Protein AF-A0A7M7NKJ4-F1 (afdb_monomer_lite)

Secondary structure (DSSP, 8-state):
----------------S--PPPHHHHHHHHHHHHHHHHHHHHH-SSEEEEEEEE-STTS-HHHHHHHHHHHHHHTTSS-BBSSSEEEEEEEESSTT-EEEEEETTT--TT-BHHHHHHHGGG---------HHHHHHHIIIIIGGGSPTT-EEEEEEEESS---SSS-THHHHHHHHHTT-EEEEEEESS--HHHHHHHSS-HHHHEEEESSHHHHHHHHHHHHHT--S--S-EEE--GGGGSS---TTEEEEEETTT--EEEEEPTTEEESSSSEEEPPTTEE--S-BSSPPEEPPTTEE-SSSSB-SGGG-EEPP-

Sequence (318 aa):
MLKSTLMLLLFFHLGRGTIRANAQGISEEGGRFKDKLKELFDTQPVSELVFILDSSGSVAQSDFIISVEFLKFASKIISVSASTTRVAVISYSSCNQIHIRVNYISSPENKNKCTFDNDLTSVNYHPGGTCTAGALEAAGRDVLSHGRPGAQRVVMLLTDGASNDGGPPHANAQKLKSEGVKIFTIGIGSIKLSELNAIATSVDEYVYILADFGDVRNLATVVKDDIKDYDAYFDTVSADQCGSSCDSRALCACATRSGSTLCVCEAGFTGDGVSCQECLIGTYKTAYGDGPCTPCPTHSRTSSVRSLSQSECRCLNG

Foldseek 3Di:
DDDDDDDDDDDDDDDDDQPADDLVNLLVLLVLQLVLLCVQQVVFQFAEEEEEQELAPVQPQVLSVLVLVLVLLSLLSHFFALRGYDYWYWYDAALVGIDTQGACLQVRPPDFSLVVVVSSVSVGRDYHHHALLSNLVCCVPVHCVSHDPPHAAEYEYEDQEAHPHNDQNLVSLVVCVVVRYAYAYEYEAPYPVVSNCSNGNHCVRRYHYHNHSVSSVSSSVSSPVPSDPDQPDWAFDDCVQQVDDFPPQWTFTARRNPSDTATWGAWQWEARRNDTDGAAWQFGGQGTGNDHTHGAPPQWIAPDTSHNDNVRTDHDDD

Structure (mmCIF, N/CA/C/O backbone):
data_AF-A0A7M7NKJ4-F1
#
_entry.id   AF-A0A7M7NKJ4-F1
#
loop_
_atom_site.group_PDB
_atom_site.id
_atom_site.type_symbol
_atom_site.label_atom_id
_atom_site.label_alt_id
_atom_site.label_comp_id
_atom_site.label_asym_id
_atom_site.label_entity_id
_atom_site.label_seq_id
_atom_site.pdbx_PDB_ins_code
_atom_site.Cartn_x
_atom_site.Cartn_y
_atom_site.Cartn_z
_atom_site.occupancy
_atom_site.B_iso_or_equiv
_atom_site.auth_seq_id
_atom_site.auth_comp_id
_atom_site.auth_asym_id
_atom_site.auth_atom_id
_atom_site.pdbx_PDB_model_num
ATOM 1 N N . MET A 1 1 ? 31.269 -37.838 26.706 1.00 33.66 1 MET A N 1
ATOM 2 C CA . MET A 1 1 ? 31.686 -36.437 26.479 1.00 33.66 1 MET A CA 1
ATOM 3 C C . MET A 1 1 ? 30.705 -35.790 25.507 1.00 33.66 1 MET A C 1
ATOM 5 O O . MET A 1 1 ? 30.903 -35.877 24.308 1.00 33.66 1 MET A O 1
ATOM 9 N N . LEU A 1 2 ? 29.626 -35.197 26.024 1.00 28.61 2 LEU A N 1
ATOM 10 C CA . LEU A 1 2 ? 28.753 -34.257 25.311 1.00 28.61 2 LEU A CA 1
ATOM 11 C C . LEU A 1 2 ? 28.695 -32.998 26.192 1.00 28.61 2 LEU A C 1
ATOM 13 O O . LEU A 1 2 ? 28.343 -33.100 27.364 1.00 28.61 2 LEU A O 1
ATOM 17 N N . LYS A 1 3 ? 29.085 -31.838 25.660 1.00 33.81 3 LYS A N 1
ATOM 18 C CA . LYS A 1 3 ? 28.851 -30.508 26.255 1.00 33.81 3 LYS A CA 1
ATOM 19 C C . LYS A 1 3 ? 27.968 -29.764 25.246 1.00 33.81 3 LYS A C 1
ATOM 21 O O . LYS A 1 3 ? 28.358 -29.653 24.095 1.00 33.81 3 LYS A O 1
ATOM 26 N N . SER A 1 4 ? 26.691 -29.530 25.550 1.00 32.72 4 SER A N 1
ATOM 27 C CA . SER A 1 4 ? 26.157 -28.434 26.379 1.00 32.72 4 SER A CA 1
ATOM 28 C C . SER A 1 4 ? 26.077 -27.118 25.607 1.00 32.72 4 SER A C 1
ATOM 30 O O . SER A 1 4 ? 27.073 -26.411 25.533 1.00 32.72 4 SER A O 1
ATOM 32 N N . THR A 1 5 ? 24.886 -26.773 25.104 1.00 30.67 5 THR A N 1
ATOM 33 C CA . THR A 1 5 ? 24.297 -25.419 25.182 1.00 30.67 5 THR A CA 1
ATOM 34 C C . THR A 1 5 ? 22.781 -25.551 24.994 1.00 30.67 5 THR A C 1
ATOM 36 O O . THR A 1 5 ? 22.262 -25.535 23.885 1.00 30.67 5 THR A O 1
ATOM 39 N N . LEU A 1 6 ? 22.082 -25.745 26.112 1.00 32.50 6 LEU A N 1
ATOM 40 C CA . LEU A 1 6 ? 20.659 -25.472 26.272 1.00 32.50 6 LEU A CA 1
ATOM 41 C C . LEU A 1 6 ? 20.607 -24.202 27.128 1.00 32.50 6 LEU A C 1
ATOM 43 O O . LEU A 1 6 ? 20.987 -24.258 28.295 1.00 32.50 6 LEU A O 1
ATOM 47 N N . MET A 1 7 ? 20.214 -23.060 26.562 1.00 28.34 7 MET A N 1
ATOM 48 C CA . MET A 1 7 ? 19.998 -21.844 27.349 1.00 28.34 7 MET A CA 1
ATOM 49 C C . MET A 1 7 ? 18.834 -21.018 26.784 1.00 28.34 7 MET A C 1
ATOM 51 O O . MET A 1 7 ? 19.003 -20.184 25.907 1.00 28.34 7 MET A O 1
ATOM 55 N N . LEU A 1 8 ? 17.662 -21.313 27.353 1.00 27.88 8 LEU A N 1
ATOM 56 C CA . LEU A 1 8 ? 16.635 -20.372 27.812 1.00 27.88 8 LEU A CA 1
ATOM 57 C C . LEU A 1 8 ? 15.920 -19.465 26.782 1.00 27.88 8 LEU A C 1
ATOM 59 O O . LEU A 1 8 ? 16.246 -18.298 26.600 1.00 27.88 8 LEU A O 1
ATOM 63 N N . LEU A 1 9 ? 14.811 -19.989 26.249 1.00 33.03 9 LEU A N 1
ATOM 64 C CA . LEU A 1 9 ? 13.576 -19.227 26.023 1.00 33.03 9 LEU A CA 1
ATOM 65 C C . LEU A 1 9 ? 12.951 -18.902 27.389 1.00 33.03 9 LEU A C 1
ATOM 67 O O . LEU A 1 9 ? 12.639 -19.845 28.111 1.00 33.03 9 LEU A O 1
ATOM 71 N N . LEU A 1 10 ? 12.771 -17.620 27.737 1.00 29.17 10 LEU A N 1
ATOM 72 C CA . LEU A 1 10 ? 11.778 -17.129 28.714 1.00 29.17 10 LEU A CA 1
ATOM 73 C C . LEU A 1 10 ? 11.864 -15.600 28.855 1.00 29.17 10 LEU A C 1
ATOM 75 O O . LEU A 1 10 ? 12.561 -15.087 29.720 1.00 29.17 10 LEU A O 1
ATOM 79 N N . PHE A 1 11 ? 11.092 -14.879 28.051 1.00 32.59 11 PHE A N 1
ATOM 80 C CA . PHE A 1 11 ? 10.464 -13.625 28.469 1.00 32.59 11 PHE A CA 1
ATOM 81 C C . PHE A 1 11 ? 9.180 -13.495 27.668 1.00 32.59 11 PHE A C 1
ATOM 83 O O . PHE A 1 11 ? 9.241 -12.987 26.570 1.00 32.59 11 PHE A O 1
ATOM 90 N N . PHE A 1 12 ? 8.061 -14.027 28.168 1.00 35.12 12 PHE A N 1
ATOM 91 C CA . PHE A 1 12 ? 6.702 -13.521 27.911 1.00 35.12 12 PHE A CA 1
ATOM 92 C C . PHE A 1 12 ? 5.687 -14.346 28.715 1.00 35.12 12 PHE A C 1
ATOM 94 O O . PHE A 1 12 ? 5.059 -15.252 28.185 1.00 35.12 12 PHE A O 1
ATOM 101 N N . HIS A 1 13 ? 5.552 -14.039 30.009 1.00 34.47 13 HIS A N 1
ATOM 102 C CA . HIS A 1 13 ? 4.277 -13.894 30.736 1.00 34.47 13 HIS A CA 1
ATOM 103 C C . HIS A 1 13 ? 4.528 -13.872 32.250 1.00 34.47 13 HIS A C 1
ATOM 105 O O . HIS A 1 13 ? 4.910 -14.888 32.821 1.00 34.47 13 HIS A O 1
ATOM 111 N N . LEU A 1 14 ? 4.270 -12.717 32.882 1.00 32.66 14 LEU A N 1
ATOM 112 C CA . LEU A 1 14 ? 3.400 -12.522 34.060 1.00 32.66 14 LEU A CA 1
ATOM 113 C C . LEU A 1 14 ? 3.776 -11.232 34.817 1.00 32.66 14 LEU A C 1
ATOM 115 O O . LEU A 1 14 ? 4.879 -11.107 35.334 1.00 32.66 14 LEU A O 1
ATOM 119 N N . GLY A 1 15 ? 2.792 -10.338 34.980 1.00 26.80 15 GLY A N 1
ATOM 120 C CA . GLY A 1 15 ? 2.709 -9.433 36.134 1.00 26.80 15 GLY A CA 1
ATOM 121 C C . GLY A 1 15 ? 3.049 -7.955 35.904 1.00 26.80 15 GLY A C 1
ATOM 122 O O . GLY A 1 15 ? 4.210 -7.589 35.868 1.00 26.80 15 GLY A O 1
ATOM 123 N N . ARG A 1 16 ? 1.994 -7.123 35.895 1.00 36.69 16 ARG A N 1
ATOM 124 C CA . ARG A 1 16 ? 1.931 -5.701 36.307 1.00 36.69 16 ARG A CA 1
ATOM 125 C C . ARG A 1 16 ? 3.030 -4.744 35.813 1.00 36.69 16 ARG A C 1
ATOM 127 O O . ARG A 1 16 ? 4.139 -4.722 36.325 1.00 36.69 16 ARG A O 1
ATOM 134 N N . GLY A 1 17 ? 2.602 -3.787 34.993 1.00 29.19 17 GLY A N 1
ATOM 135 C CA . GLY A 1 17 ? 3.354 -2.578 34.666 1.00 29.19 17 GLY A CA 1
ATOM 136 C C . GLY A 1 17 ? 3.526 -2.457 33.164 1.00 29.19 17 GLY A C 1
ATOM 137 O O . GLY A 1 17 ? 3.918 -3.409 32.504 1.00 29.19 17 GLY A O 1
ATOM 138 N N . THR A 1 18 ? 3.181 -1.295 32.629 1.00 37.91 18 THR A N 1
ATOM 139 C CA . THR A 1 18 ? 3.487 -0.852 31.270 1.00 37.91 18 THR A CA 1
ATOM 140 C C . THR A 1 18 ? 4.961 -1.118 30.950 1.00 37.91 18 THR A C 1
ATOM 142 O O . THR A 1 18 ? 5.842 -0.357 31.350 1.00 37.91 18 THR A O 1
ATOM 145 N N . ILE A 1 19 ? 5.249 -2.214 30.247 1.00 40.66 19 ILE A N 1
ATOM 146 C CA . ILE A 1 19 ? 6.579 -2.444 29.689 1.00 40.66 19 ILE A CA 1
ATOM 147 C C . ILE A 1 19 ? 6.667 -1.545 28.463 1.00 40.66 19 ILE A C 1
ATOM 149 O O . ILE A 1 19 ? 6.126 -1.866 27.410 1.00 40.66 19 ILE A O 1
ATOM 153 N N . ARG A 1 20 ? 7.326 -0.392 28.620 1.00 43.72 20 ARG A N 1
ATOM 154 C CA . ARG A 1 20 ? 7.884 0.329 27.475 1.00 43.72 20 ARG A CA 1
ATOM 155 C C . ARG A 1 20 ? 8.754 -0.663 26.716 1.00 43.72 20 ARG A C 1
ATOM 157 O O . ARG A 1 20 ? 9.687 -1.215 27.306 1.00 43.72 20 ARG A O 1
ATOM 164 N N . ALA A 1 21 ? 8.459 -0.894 25.444 1.00 53.69 21 ALA A N 1
ATOM 165 C CA . ALA A 1 21 ? 9.411 -1.570 24.588 1.00 53.69 21 ALA A CA 1
ATOM 166 C C . ALA A 1 21 ? 10.721 -0.758 24.626 1.00 53.69 21 ALA A C 1
ATOM 168 O O . ALA A 1 21 ? 10.733 0.456 24.433 1.00 53.69 21 ALA A O 1
ATOM 169 N N . ASN A 1 22 ? 11.837 -1.409 24.956 1.00 60.19 22 ASN A N 1
ATOM 170 C CA . ASN A 1 22 ? 13.159 -0.851 24.671 1.00 60.19 22 ASN A CA 1
ATOM 171 C C . ASN A 1 22 ? 13.245 -0.635 23.144 1.00 60.19 22 ASN A C 1
ATOM 173 O O . ASN A 1 22 ? 12.673 -1.425 22.395 1.00 60.19 22 ASN A O 1
ATOM 177 N N . ALA A 1 23 ? 13.972 0.385 22.677 1.00 62.69 23 ALA A N 1
ATOM 178 C CA . ALA A 1 23 ? 14.267 0.617 21.259 1.00 62.69 23 ALA A CA 1
ATOM 179 C C . ALA A 1 23 ? 14.653 -0.666 20.490 1.00 62.69 23 ALA A C 1
ATOM 181 O O . ALA A 1 23 ? 14.276 -0.825 19.331 1.00 62.69 23 ALA A O 1
ATOM 182 N N . GLN A 1 24 ? 15.337 -1.611 21.146 1.00 68.06 24 GLN A N 1
ATOM 183 C CA . GLN A 1 24 ? 15.639 -2.924 20.573 1.00 68.06 24 GLN A CA 1
ATOM 184 C C . GLN A 1 24 ? 14.381 -3.753 20.245 1.00 68.06 24 GLN A C 1
ATOM 186 O O . GLN A 1 24 ? 14.291 -4.297 19.150 1.00 68.06 24 GLN A O 1
ATOM 191 N N . GLY A 1 25 ? 13.388 -3.797 21.137 1.00 78.75 25 GLY A N 1
ATOM 192 C CA . GLY A 1 25 ? 12.137 -4.524 20.903 1.00 78.75 25 GLY A CA 1
ATOM 193 C C . GLY A 1 25 ? 11.298 -3.914 19.778 1.00 78.75 25 GLY A C 1
ATOM 194 O O . GLY A 1 25 ? 10.723 -4.642 18.978 1.00 78.75 25 GLY A O 1
ATOM 195 N N . ILE A 1 26 ? 11.289 -2.582 19.652 1.00 80.25 26 ILE A N 1
ATOM 196 C CA . ILE A 1 26 ? 10.602 -1.896 18.542 1.00 80.25 26 ILE A CA 1
ATOM 197 C C . ILE A 1 26 ? 11.296 -2.188 17.207 1.00 80.25 26 ILE A C 1
ATOM 199 O O . ILE A 1 26 ? 10.629 -2.374 16.192 1.00 80.25 26 ILE A O 1
ATOM 203 N N . SER A 1 27 ? 12.631 -2.246 17.201 1.00 80.62 27 SER A N 1
ATOM 204 C CA . SER A 1 27 ? 13.407 -2.609 16.012 1.00 80.62 27 SER A CA 1
ATOM 205 C C . SER A 1 27 ? 13.122 -4.044 15.557 1.00 80.62 27 SER A C 1
ATOM 207 O O . SER A 1 27 ? 12.886 -4.279 14.373 1.00 80.62 27 SER A O 1
ATOM 209 N N . GLU A 1 28 ? 13.062 -4.995 16.493 1.00 85.25 28 GLU A N 1
ATOM 210 C CA . GLU A 1 28 ? 12.721 -6.396 16.208 1.00 85.25 28 GLU A CA 1
ATOM 211 C C . GLU A 1 28 ? 11.283 -6.536 15.671 1.00 85.25 28 GLU A C 1
ATOM 213 O O . GLU A 1 28 ? 11.072 -7.169 14.633 1.00 85.25 28 GLU A O 1
ATOM 218 N N . GLU A 1 29 ? 10.306 -5.879 16.305 1.00 85.44 29 GLU A N 1
ATOM 219 C CA . GLU A 1 29 ? 8.914 -5.820 15.832 1.00 85.44 29 GLU A CA 1
ATOM 220 C C . GLU A 1 29 ? 8.795 -5.166 14.447 1.00 85.44 29 GLU A C 1
ATOM 222 O O . GLU A 1 29 ? 8.077 -5.667 13.577 1.00 85.44 29 GLU A O 1
ATOM 227 N N . GLY A 1 30 ? 9.550 -4.093 14.199 1.00 85.88 30 GLY A N 1
ATOM 228 C CA . GLY A 1 30 ? 9.631 -3.421 12.900 1.00 85.88 30 GLY A CA 1
ATOM 229 C C . GLY A 1 30 ? 10.232 -4.284 11.809 1.00 85.88 30 GLY A C 1
ATOM 230 O O . GLY A 1 30 ? 9.692 -4.327 10.702 1.00 85.88 30 GLY A O 1
ATOM 231 N N . GLY A 1 31 ? 11.297 -5.020 12.124 1.00 87.25 31 GLY A N 1
ATOM 232 C CA . GLY A 1 31 ? 11.867 -6.036 11.245 1.00 87.25 31 GLY A CA 1
ATOM 233 C C . GLY A 1 31 ? 10.832 -7.094 10.882 1.00 87.25 31 GLY A C 1
ATOM 234 O O . GLY A 1 31 ? 10.545 -7.281 9.702 1.00 87.25 31 GLY A O 1
ATOM 235 N N . ARG A 1 32 ? 10.183 -7.698 11.886 1.00 90.00 32 ARG A N 1
ATOM 236 C CA . ARG A 1 32 ? 9.149 -8.727 11.687 1.00 90.00 32 ARG A CA 1
ATOM 237 C C . ARG A 1 32 ? 7.975 -8.221 10.850 1.00 90.00 32 ARG A C 1
ATOM 239 O O . ARG A 1 32 ? 7.516 -8.921 9.951 1.00 90.00 32 ARG A O 1
ATOM 246 N N . PHE A 1 33 ? 7.479 -7.019 11.138 1.00 90.06 33 PHE A N 1
ATOM 247 C CA . PHE A 1 33 ? 6.390 -6.389 10.388 1.00 90.06 33 PHE A CA 1
ATOM 248 C C . PHE A 1 33 ? 6.755 -6.192 8.919 1.00 90.06 33 PHE A C 1
ATOM 250 O O . PHE A 1 33 ? 6.039 -6.632 8.017 1.00 90.06 33 PHE A O 1
ATOM 257 N N . LYS A 1 34 ? 7.907 -5.567 8.680 1.00 88.50 34 LYS A N 1
ATOM 258 C CA . LYS A 1 34 ? 8.433 -5.302 7.343 1.00 88.50 34 LYS A CA 1
ATOM 259 C C . LYS A 1 34 ? 8.652 -6.593 6.560 1.00 88.50 34 LYS A C 1
ATOM 261 O O . LYS A 1 34 ? 8.228 -6.673 5.410 1.00 88.50 34 LYS A O 1
ATOM 266 N N . ASP A 1 35 ? 9.299 -7.584 7.162 1.00 89.25 35 ASP A N 1
ATOM 267 C CA . ASP A 1 35 ? 9.638 -8.839 6.493 1.00 89.25 35 ASP A CA 1
ATOM 268 C C . ASP A 1 35 ? 8.376 -9.616 6.125 1.00 89.25 35 ASP A C 1
ATOM 270 O O . ASP A 1 35 ? 8.284 -10.125 5.008 1.00 89.25 35 ASP A O 1
ATOM 274 N N . LYS A 1 36 ? 7.350 -9.604 6.989 1.00 91.81 36 LYS A N 1
ATOM 275 C CA . LYS A 1 36 ? 6.064 -10.229 6.664 1.00 91.81 36 LYS A CA 1
ATOM 276 C C . LYS A 1 36 ? 5.338 -9.518 5.524 1.00 91.81 36 LYS A C 1
ATOM 278 O O . LYS A 1 36 ? 4.749 -10.176 4.668 1.00 91.81 36 LYS A O 1
ATOM 283 N N . LEU A 1 37 ? 5.382 -8.185 5.474 1.00 90.19 37 LEU A N 1
ATOM 284 C CA . LEU A 1 37 ? 4.826 -7.441 4.341 1.00 90.19 37 LEU A CA 1
ATOM 285 C C . LEU A 1 37 ? 5.587 -7.731 3.044 1.00 90.19 37 LEU A C 1
ATOM 287 O O . LEU A 1 37 ? 4.950 -7.985 2.025 1.00 90.19 37 LEU A O 1
ATOM 291 N N . LYS A 1 38 ? 6.922 -7.764 3.069 1.00 88.81 38 LYS A N 1
ATOM 292 C CA . LYS A 1 38 ? 7.725 -8.142 1.894 1.00 88.81 38 LYS A CA 1
ATOM 293 C C . LYS A 1 38 ? 7.398 -9.559 1.429 1.00 88.81 38 LYS A C 1
ATOM 295 O O . LYS A 1 38 ? 7.106 -9.753 0.256 1.00 88.81 38 LYS A O 1
ATOM 300 N N . GLU A 1 39 ? 7.342 -10.528 2.343 1.00 90.31 39 GLU A N 1
ATOM 301 C CA . GLU A 1 39 ? 6.933 -11.906 2.037 1.00 90.31 39 GLU A CA 1
ATOM 302 C C . GLU A 1 39 ? 5.581 -11.939 1.313 1.00 90.31 39 GLU A C 1
ATOM 304 O O . GLU A 1 39 ? 5.449 -12.587 0.277 1.00 90.31 39 GLU A O 1
ATOM 309 N N . LEU A 1 40 ? 4.581 -11.212 1.814 1.00 90.81 40 LEU A N 1
ATOM 310 C CA . LEU A 1 40 ? 3.235 -11.213 1.243 1.00 90.81 40 LEU A CA 1
ATOM 311 C C . LEU A 1 40 ? 3.136 -10.502 -0.111 1.00 90.81 40 LEU A C 1
ATOM 313 O O . LEU A 1 40 ? 2.429 -10.989 -0.988 1.00 90.81 40 LEU A O 1
ATOM 317 N N . PHE A 1 41 ? 3.791 -9.355 -0.278 1.00 90.12 41 PHE A N 1
ATOM 318 C CA . PHE A 1 41 ? 3.591 -8.493 -1.448 1.00 90.12 41 PHE A CA 1
ATOM 319 C C . PHE A 1 41 ? 4.658 -8.656 -2.537 1.00 90.12 41 PHE A C 1
ATOM 321 O O . PHE A 1 41 ? 4.373 -8.347 -3.691 1.00 90.12 41 PHE A O 1
ATOM 328 N N . ASP A 1 42 ? 5.847 -9.179 -2.223 1.00 85.06 42 ASP A N 1
ATOM 329 C CA . ASP A 1 42 ? 6.859 -9.493 -3.241 1.00 85.06 42 ASP A CA 1
ATOM 330 C C . ASP A 1 42 ? 6.615 -10.881 -3.872 1.00 85.06 42 ASP A C 1
ATOM 332 O O . ASP A 1 42 ? 7.003 -11.115 -5.017 1.00 85.06 42 ASP A O 1
ATOM 336 N N . THR A 1 43 ? 5.946 -11.809 -3.168 1.00 81.88 43 THR A N 1
ATOM 337 C CA . THR A 1 43 ? 5.617 -13.146 -3.713 1.00 81.88 43 THR A CA 1
ATOM 338 C C . THR A 1 43 ? 4.315 -13.183 -4.512 1.00 81.88 43 THR A C 1
ATOM 340 O O . THR A 1 43 ? 4.131 -14.085 -5.332 1.00 81.88 43 THR A O 1
ATOM 343 N N . GLN A 1 44 ? 3.418 -12.214 -4.304 1.00 78.88 44 GLN A N 1
ATOM 344 C CA . GLN A 1 44 ? 2.145 -12.104 -5.015 1.00 78.88 44 GLN A CA 1
ATOM 345 C C . GLN A 1 44 ? 2.071 -10.778 -5.780 1.00 78.88 44 GLN A C 1
ATOM 347 O O . GLN A 1 44 ? 1.878 -9.727 -5.167 1.00 78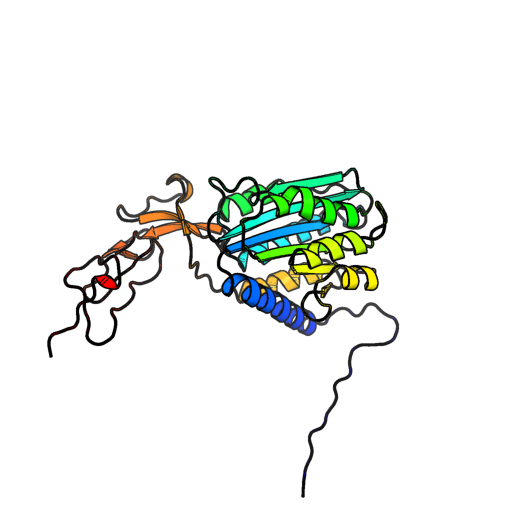.88 44 GLN A O 1
ATOM 352 N N . PRO A 1 45 ? 2.152 -10.797 -7.124 1.00 77.50 45 PRO A N 1
ATOM 353 C CA . PRO A 1 45 ? 2.232 -9.568 -7.912 1.00 77.50 45 PRO A CA 1
ATOM 354 C C . PRO A 1 45 ? 0.933 -8.746 -7.895 1.00 77.50 45 PRO A C 1
ATOM 356 O O . PRO A 1 45 ? 0.954 -7.564 -8.231 1.00 77.50 45 PRO A O 1
ATOM 359 N N . VAL A 1 46 ? -0.199 -9.356 -7.521 1.00 94.19 46 VAL A N 1
ATOM 360 C CA . VAL A 1 46 ? -1.536 -8.756 -7.588 1.00 94.19 46 VAL A CA 1
ATOM 361 C C . VAL A 1 46 ? -2.238 -8.893 -6.238 1.00 94.19 46 VAL A C 1
ATOM 363 O O . VAL A 1 46 ? -2.615 -9.993 -5.830 1.00 94.19 46 VAL A O 1
ATOM 366 N N . SER A 1 47 ? -2.450 -7.760 -5.564 1.00 97.12 47 SER A N 1
ATOM 367 C CA . SER A 1 47 ? -3.014 -7.718 -4.208 1.00 97.12 47 SER A CA 1
ATOM 368 C C . SER A 1 47 ? -4.084 -6.633 -4.032 1.00 97.12 47 SER A C 1
ATOM 370 O O . SER A 1 47 ? -4.113 -5.633 -4.750 1.00 97.12 47 SER A O 1
ATOM 372 N N . GLU A 1 48 ? -4.968 -6.833 -3.059 1.00 98.19 48 GLU A N 1
ATOM 373 C CA . GLU A 1 48 ? -5.956 -5.876 -2.557 1.00 98.19 48 GLU A CA 1
ATOM 374 C C . GLU A 1 48 ? -5.649 -5.617 -1.076 1.00 98.19 48 GLU A C 1
ATOM 376 O O . GLU A 1 48 ? -5.696 -6.548 -0.268 1.00 98.19 48 GLU A O 1
ATOM 381 N N . LEU A 1 49 ? -5.319 -4.379 -0.708 1.00 98.38 49 LEU A N 1
ATOM 382 C CA . LEU A 1 49 ? -4.979 -4.003 0.667 1.00 98.38 49 LEU A CA 1
ATOM 383 C C . LEU A 1 49 ? -5.959 -2.961 1.208 1.00 98.38 49 LEU A C 1
ATOM 385 O O . LEU A 1 49 ? -6.076 -1.864 0.667 1.00 98.38 49 LEU A O 1
ATOM 389 N N . VAL A 1 50 ? -6.628 -3.280 2.312 1.00 98.81 50 VAL A N 1
ATOM 390 C CA . VAL A 1 50 ? -7.511 -2.350 3.024 1.00 98.81 50 VAL A CA 1
ATOM 391 C C . VAL A 1 50 ? -6.872 -1.955 4.346 1.00 98.81 50 VAL A C 1
ATOM 393 O O . VAL A 1 50 ? -6.668 -2.798 5.217 1.00 98.81 50 VAL A O 1
ATOM 396 N N . PHE A 1 51 ? -6.599 -0.668 4.521 1.00 98.69 51 PHE A N 1
ATOM 397 C CA . PHE A 1 51 ? -6.264 -0.107 5.823 1.00 98.69 51 PHE A CA 1
ATOM 398 C C . PHE A 1 51 ? -7.545 0.280 6.554 1.00 98.69 51 PHE A C 1
ATOM 400 O O . PHE A 1 51 ? -8.414 0.937 5.981 1.00 98.69 51 PHE A O 1
ATOM 407 N N . ILE A 1 52 ? -7.656 -0.108 7.819 1.00 98.56 52 ILE A N 1
ATOM 408 C CA . ILE A 1 52 ? -8.756 0.264 8.703 1.00 98.56 52 ILE A CA 1
ATOM 409 C C . ILE A 1 52 ? -8.152 1.035 9.873 1.00 98.56 52 ILE A C 1
ATOM 411 O O . ILE A 1 52 ? -7.370 0.478 10.640 1.00 98.56 52 ILE A O 1
ATOM 415 N N . LEU A 1 53 ? -8.492 2.315 9.981 1.00 98.12 53 LEU A N 1
ATOM 416 C CA . LEU A 1 53 ? -7.959 3.232 10.979 1.00 98.12 53 LEU A CA 1
ATOM 417 C C . LEU A 1 53 ? -9.039 3.590 11.995 1.00 98.12 53 LEU A C 1
ATOM 419 O O . LEU A 1 53 ? -10.100 4.106 11.630 1.00 98.12 53 LEU A O 1
ATOM 423 N N . ASP A 1 54 ? -8.748 3.346 13.262 1.00 96.06 54 ASP A N 1
ATOM 424 C CA . ASP A 1 54 ? -9.575 3.793 14.373 1.00 96.06 54 ASP A CA 1
ATOM 425 C C . ASP A 1 54 ? -9.449 5.311 14.562 1.00 96.06 54 ASP A C 1
ATOM 427 O O . ASP A 1 54 ? -8.357 5.847 14.743 1.00 96.06 54 ASP A O 1
ATOM 431 N N . SER A 1 55 ? -10.578 6.007 14.479 1.00 96.56 55 SER A N 1
ATOM 432 C CA . SER A 1 55 ? -10.725 7.434 14.758 1.00 96.56 55 SER A CA 1
ATOM 433 C C . SER A 1 55 ? -11.650 7.679 15.951 1.00 96.56 55 SER A C 1
ATOM 435 O O . SER A 1 55 ? -12.278 8.736 16.021 1.00 96.56 55 SER A O 1
ATOM 437 N N . SER A 1 56 ? -11.824 6.696 16.838 1.00 94.69 56 SER A N 1
ATOM 438 C CA . SER A 1 56 ? -12.640 6.821 18.046 1.00 94.69 56 SER A CA 1
ATOM 439 C C . SER A 1 56 ? -12.094 7.878 19.004 1.00 94.69 56 SER A C 1
ATOM 441 O O . SER A 1 56 ? -10.969 8.348 18.876 1.00 94.69 56 SER A O 1
ATOM 443 N N . GLY A 1 57 ? -12.916 8.287 19.974 1.00 92.31 57 GLY A N 1
ATOM 444 C CA . GLY A 1 57 ? -12.566 9.358 20.909 1.00 92.31 57 GLY A CA 1
ATOM 445 C C . GLY A 1 57 ? -11.388 9.044 21.841 1.00 92.31 57 GLY A C 1
ATOM 446 O O . GLY A 1 57 ? -10.874 9.977 22.457 1.00 92.31 57 GLY A O 1
ATOM 447 N N . SER A 1 58 ? -10.970 7.776 21.964 1.00 91.19 58 SER A N 1
ATOM 448 C CA . SER A 1 58 ? -9.739 7.396 22.677 1.00 91.19 58 SER A CA 1
ATOM 449 C C . SER A 1 58 ? -8.480 7.772 21.897 1.00 91.19 58 SER A C 1
ATOM 451 O O . SER A 1 58 ? -7.492 8.177 22.510 1.00 91.19 58 SER A O 1
ATOM 453 N N . VAL A 1 59 ? -8.555 7.758 20.564 1.00 91.81 59 VAL A N 1
ATOM 454 C CA . VAL A 1 59 ? -7.478 8.182 19.671 1.00 91.81 59 VAL A CA 1
ATOM 455 C C . VAL A 1 59 ? -7.517 9.701 19.546 1.00 91.81 59 VAL A C 1
ATOM 457 O O . VAL A 1 59 ? -8.347 10.248 18.827 1.00 91.81 59 VAL A O 1
ATOM 460 N N . ALA A 1 60 ? -6.616 10.428 20.206 1.00 92.25 60 ALA A N 1
ATOM 461 C CA . ALA A 1 60 ? -6.559 11.880 20.037 1.00 92.25 60 ALA A CA 1
ATOM 462 C C . ALA A 1 60 ? -6.324 12.266 18.561 1.00 92.25 60 ALA A C 1
ATOM 464 O O . ALA A 1 60 ? -5.701 11.530 17.798 1.00 92.25 60 ALA A O 1
ATOM 465 N N . GLN A 1 61 ? -6.750 13.462 18.140 1.00 95.06 61 GLN A N 1
ATOM 466 C CA . GLN A 1 61 ? -6.563 13.905 16.748 1.00 95.06 61 GLN A CA 1
ATOM 467 C C . GLN A 1 61 ? -5.091 13.846 16.295 1.00 95.06 61 GLN A C 1
ATOM 469 O O . GLN A 1 61 ? -4.810 13.474 15.157 1.00 95.06 61 GLN A O 1
ATOM 474 N N . SER A 1 62 ? -4.148 14.185 17.182 1.00 94.69 62 SER A N 1
ATOM 475 C CA . SER A 1 62 ? -2.707 14.067 16.924 1.00 94.69 62 SER A CA 1
ATOM 476 C C . SER A 1 62 ? -2.261 12.624 16.688 1.00 94.69 62 SER A C 1
ATOM 478 O O . SER A 1 62 ? -1.400 12.376 15.850 1.00 94.69 62 SER A O 1
ATOM 480 N N . ASP A 1 63 ? -2.870 11.678 17.392 1.00 94.81 63 ASP A N 1
ATOM 481 C CA . ASP A 1 63 ? -2.561 10.253 17.317 1.00 94.81 63 ASP A CA 1
ATOM 482 C C . ASP A 1 63 ? -3.183 9.613 16.067 1.00 94.81 63 ASP A C 1
ATOM 484 O O . ASP A 1 63 ? -2.568 8.784 15.389 1.00 94.81 63 ASP A O 1
ATOM 488 N N . PHE A 1 64 ? -4.364 10.088 15.666 1.00 96.06 64 PHE A N 1
ATOM 489 C CA . PHE A 1 64 ? -4.960 9.722 14.385 1.00 96.06 64 PHE A CA 1
ATOM 490 C C . PHE A 1 64 ? -4.079 10.159 13.207 1.00 96.06 64 PHE A C 1
ATOM 492 O O . PHE A 1 64 ? -3.872 9.384 12.274 1.00 96.06 64 PHE A O 1
ATOM 499 N N . ILE A 1 65 ? -3.497 11.363 13.262 1.00 95.50 65 ILE A N 1
ATOM 500 C CA . ILE A 1 65 ? -2.538 11.826 12.244 1.00 95.50 65 ILE A CA 1
ATOM 501 C C . ILE A 1 65 ? -1.338 10.873 12.163 1.00 95.50 65 ILE A C 1
ATOM 503 O O . ILE A 1 65 ? -0.950 10.486 11.063 1.00 95.50 65 ILE A O 1
ATOM 507 N N . ILE A 1 66 ? -0.810 10.411 13.302 1.00 94.38 66 ILE A N 1
ATOM 508 C CA . ILE A 1 66 ? 0.278 9.417 13.335 1.00 94.38 66 ILE A CA 1
ATOM 509 C C . ILE A 1 66 ? -0.155 8.090 12.689 1.00 94.38 66 ILE A C 1
ATOM 511 O O . ILE A 1 66 ? 0.643 7.455 12.003 1.00 94.38 66 ILE A O 1
ATOM 515 N N . SER A 1 67 ? -1.418 7.682 12.838 1.00 95.00 67 SER A N 1
ATOM 516 C CA . SER A 1 67 ? -1.957 6.486 12.168 1.00 95.00 67 SER A CA 1
ATOM 517 C C . SER A 1 67 ? -1.992 6.636 10.643 1.00 95.00 67 SER A C 1
ATOM 519 O O . SER A 1 67 ? -1.635 5.706 9.916 1.00 95.00 67 SER A O 1
ATOM 521 N N . VAL A 1 68 ? -2.382 7.814 10.142 1.00 96.06 68 VAL A N 1
ATOM 522 C CA . VAL A 1 68 ? -2.359 8.129 8.702 1.00 96.06 68 VAL A CA 1
ATOM 523 C C . VAL A 1 68 ? -0.920 8.188 8.179 1.00 96.06 68 VAL A C 1
ATOM 525 O O . VAL A 1 68 ? -0.631 7.662 7.103 1.00 96.06 68 VAL A O 1
ATOM 528 N N . GLU A 1 69 ? 0.006 8.766 8.947 1.00 93.00 69 GLU A N 1
ATOM 529 C CA . GLU A 1 69 ? 1.436 8.754 8.626 1.00 93.00 69 GLU A CA 1
ATOM 530 C C . GLU A 1 69 ? 1.980 7.323 8.564 1.00 93.00 69 GLU A C 1
ATOM 532 O O . GLU A 1 69 ? 2.626 6.957 7.582 1.00 93.00 69 GLU A O 1
ATOM 537 N N . PHE A 1 70 ? 1.671 6.482 9.554 1.00 91.94 70 PHE A N 1
ATOM 538 C CA . PHE A 1 70 ? 2.064 5.074 9.568 1.00 91.94 70 PHE A CA 1
ATOM 539 C C . PHE A 1 70 ? 1.567 4.328 8.331 1.00 91.94 70 PHE A C 1
ATOM 541 O O . PHE A 1 70 ? 2.346 3.626 7.690 1.00 91.94 70 PHE A O 1
ATOM 548 N N . LEU A 1 71 ? 0.303 4.517 7.949 1.00 94.56 71 LEU A N 1
ATOM 549 C CA . LEU A 1 71 ? -0.250 3.964 6.715 1.00 94.56 71 LEU A CA 1
ATOM 550 C C . LEU A 1 71 ? 0.567 4.410 5.497 1.00 94.56 71 LEU A C 1
ATOM 552 O O . LEU A 1 71 ? 0.956 3.577 4.670 1.00 94.56 71 LEU A O 1
ATOM 556 N N . LYS A 1 72 ? 0.878 5.710 5.394 1.00 92.44 72 LYS A N 1
ATOM 557 C CA . LYS A 1 72 ? 1.715 6.243 4.312 1.00 92.44 72 LYS A CA 1
ATOM 558 C C . LYS A 1 72 ? 3.078 5.551 4.286 1.00 92.44 72 LYS A C 1
ATOM 560 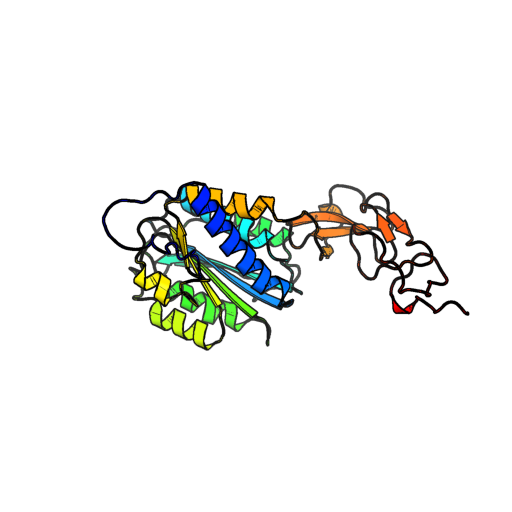O O . LYS A 1 72 ? 3.523 5.167 3.207 1.00 92.44 72 LYS A O 1
ATOM 565 N N . PHE A 1 73 ? 3.702 5.316 5.439 1.00 88.44 73 PHE A N 1
ATOM 566 C CA . PHE A 1 73 ? 4.969 4.586 5.538 1.00 88.44 73 PHE A CA 1
ATOM 567 C C . PHE A 1 73 ? 4.843 3.103 5.170 1.00 88.44 73 PHE A C 1
ATOM 569 O O . PHE A 1 73 ? 5.606 2.630 4.333 1.00 88.44 73 PHE A O 1
ATOM 576 N N . ALA A 1 74 ? 3.863 2.379 5.711 1.00 90.19 74 ALA A N 1
ATOM 577 C CA . ALA A 1 74 ? 3.625 0.971 5.390 1.00 90.19 74 ALA A CA 1
ATOM 578 C C . ALA A 1 74 ? 3.360 0.774 3.888 1.00 90.19 74 ALA A C 1
ATOM 580 O O . ALA A 1 74 ? 3.874 -0.159 3.272 1.00 90.19 74 ALA A O 1
ATOM 581 N N . SER A 1 75 ? 2.636 1.709 3.264 1.00 92.00 75 SER A N 1
ATOM 582 C CA . SER A 1 75 ? 2.381 1.683 1.822 1.00 92.00 75 SER A CA 1
ATOM 583 C C . SER A 1 75 ? 3.628 1.909 0.954 1.00 92.00 75 SER A C 1
ATOM 585 O O . SER A 1 75 ? 3.558 1.660 -0.242 1.00 92.00 75 SER A O 1
ATOM 587 N N . LYS A 1 76 ? 4.768 2.337 1.521 1.00 89.25 76 LYS A N 1
ATOM 588 C CA . LYS A 1 76 ? 6.062 2.398 0.812 1.00 89.25 76 LYS A CA 1
ATOM 589 C C . LYS A 1 76 ? 6.793 1.057 0.753 1.00 89.25 76 LYS A C 1
ATOM 591 O O . LYS A 1 76 ? 7.814 0.960 0.087 1.00 89.25 76 LYS A O 1
ATOM 596 N N . ILE A 1 77 ? 6.328 0.017 1.442 1.00 86.88 77 ILE A N 1
ATOM 597 C CA . ILE A 1 77 ? 6.893 -1.333 1.269 1.00 86.88 77 ILE A CA 1
ATOM 598 C C . ILE A 1 77 ? 6.331 -1.983 -0.007 1.00 86.88 77 ILE A C 1
ATOM 600 O O . ILE A 1 77 ? 6.975 -2.835 -0.612 1.00 86.88 77 ILE A O 1
ATOM 604 N N . ILE A 1 78 ? 5.143 -1.561 -0.437 1.00 90.19 78 ILE A N 1
ATOM 605 C CA . ILE A 1 78 ? 4.384 -2.175 -1.527 1.00 90.19 78 ILE A CA 1
ATOM 606 C C . ILE A 1 78 ? 4.356 -1.271 -2.761 1.00 90.19 78 ILE A C 1
ATOM 608 O O . ILE A 1 78 ? 4.435 -0.051 -2.652 1.00 90.19 78 ILE A O 1
ATOM 612 N N . SER A 1 79 ? 4.208 -1.866 -3.944 1.00 92.31 79 SER A N 1
ATOM 613 C CA . SER A 1 79 ? 3.914 -1.111 -5.166 1.00 92.31 79 SER A CA 1
ATOM 614 C C . SER A 1 79 ? 2.408 -0.884 -5.277 1.00 92.31 79 SER A C 1
ATOM 616 O O . SER A 1 79 ? 1.649 -1.848 -5.386 1.00 92.31 79 SER A O 1
ATOM 618 N N . VAL A 1 80 ? 1.980 0.379 -5.237 1.00 95.62 80 VAL A N 1
ATOM 619 C CA . VAL A 1 80 ? 0.581 0.797 -5.383 1.00 95.62 80 VAL A CA 1
ATOM 620 C C . VAL A 1 80 ? 0.323 1.229 -6.825 1.00 95.62 80 VAL A C 1
ATOM 622 O O . VAL A 1 80 ? 0.795 2.278 -7.263 1.00 95.62 80 VAL A O 1
ATOM 625 N N . SER A 1 81 ? -0.447 0.419 -7.547 1.00 95.69 81 SER A N 1
ATOM 626 C CA . SER A 1 81 ? -0.874 0.652 -8.931 1.00 95.69 81 SER A CA 1
ATOM 627 C C . SER A 1 81 ? -2.113 -0.192 -9.239 1.00 95.69 81 SER A C 1
ATOM 629 O O . SER A 1 81 ? -2.360 -1.227 -8.611 1.00 95.69 81 SER A O 1
ATOM 631 N N . ALA A 1 82 ? -2.878 0.205 -10.255 1.00 95.44 82 ALA A N 1
ATOM 632 C CA . ALA A 1 82 ? -3.991 -0.578 -10.789 1.00 95.44 82 ALA A CA 1
ATOM 633 C C . ALA A 1 82 ? -3.584 -1.996 -11.236 1.00 95.44 82 ALA A C 1
ATOM 635 O O . ALA A 1 82 ? -4.423 -2.900 -11.232 1.00 95.44 82 ALA A O 1
ATOM 636 N N . SER A 1 83 ? -2.317 -2.203 -11.614 1.00 92.12 83 SER A N 1
ATOM 637 C CA . SER A 1 83 ? -1.776 -3.484 -12.092 1.00 92.12 83 SER A CA 1
ATOM 638 C C . SER A 1 83 ? -1.116 -4.329 -10.996 1.00 92.12 83 SER A C 1
ATOM 640 O O . SER A 1 83 ? -1.071 -5.548 -11.134 1.00 92.12 83 SER A O 1
ATOM 642 N N . THR A 1 84 ? -0.684 -3.716 -9.889 1.00 93.25 84 THR A N 1
ATOM 643 C CA . THR A 1 84 ? 0.007 -4.390 -8.777 1.00 93.25 84 THR A CA 1
ATOM 644 C C . THR A 1 84 ? -0.883 -4.450 -7.534 1.00 93.25 84 THR A C 1
ATOM 646 O O . THR A 1 84 ? -1.857 -5.208 -7.526 1.00 93.25 84 THR A O 1
ATOM 649 N N . THR A 1 85 ? -0.629 -3.652 -6.492 1.00 96.56 85 THR A N 1
ATOM 650 C CA . THR A 1 85 ? -1.493 -3.578 -5.305 1.00 96.56 85 THR A CA 1
ATOM 651 C C . THR A 1 85 ? -2.492 -2.436 -5.423 1.00 96.56 85 THR A C 1
ATOM 653 O O . THR A 1 85 ? -2.108 -1.272 -5.534 1.00 96.56 85 THR A O 1
ATOM 656 N N . ARG A 1 86 ? -3.786 -2.755 -5.318 1.00 98.19 86 ARG A N 1
ATOM 657 C CA . ARG A 1 86 ? -4.846 -1.751 -5.166 1.00 98.19 86 ARG A CA 1
ATOM 658 C C . ARG A 1 86 ? -5.171 -1.574 -3.691 1.00 98.19 86 ARG A C 1
ATOM 660 O O . ARG A 1 86 ? -5.211 -2.543 -2.934 1.00 98.19 86 ARG A O 1
ATOM 667 N N . VAL A 1 87 ? -5.389 -0.328 -3.288 1.00 98.56 87 VAL A N 1
ATOM 668 C CA . VAL A 1 87 ? -5.507 0.058 -1.878 1.00 98.56 87 VAL A CA 1
ATOM 669 C C . VAL A 1 87 ? -6.853 0.704 -1.568 1.00 98.56 87 VAL A C 1
ATOM 671 O O . VAL A 1 87 ? -7.452 1.380 -2.406 1.00 98.56 87 VAL A O 1
ATOM 674 N N . ALA A 1 88 ? -7.323 0.528 -0.341 1.00 98.69 88 ALA A N 1
ATOM 675 C CA . ALA A 1 88 ? -8.443 1.271 0.215 1.00 98.69 88 ALA A CA 1
ATOM 676 C C . ALA A 1 88 ? -8.146 1.686 1.659 1.00 98.69 88 ALA A C 1
ATOM 678 O O . ALA A 1 88 ? -7.357 1.041 2.351 1.00 98.69 88 ALA A O 1
ATOM 679 N N . VAL A 1 89 ? -8.788 2.760 2.110 1.00 98.81 89 VAL A N 1
ATOM 680 C CA . VAL A 1 89 ? -8.657 3.283 3.473 1.00 98.81 89 VAL A CA 1
ATOM 681 C C . VAL A 1 89 ? -10.043 3.490 4.051 1.00 98.81 89 VAL A C 1
ATOM 683 O O . VAL A 1 89 ? -10.847 4.238 3.494 1.00 98.81 89 VAL A O 1
ATOM 686 N N . ILE A 1 90 ? -10.310 2.844 5.177 1.00 98.69 90 ILE A N 1
ATOM 687 C CA . ILE A 1 90 ? -11.513 3.012 5.982 1.00 98.69 90 ILE A CA 1
ATOM 688 C C . ILE A 1 90 ? -11.093 3.701 7.276 1.00 98.69 90 ILE A C 1
ATOM 690 O O . ILE A 1 90 ? -10.194 3.223 7.959 1.00 98.69 90 ILE A O 1
ATOM 694 N N . SER A 1 91 ? -11.740 4.806 7.630 1.00 97.88 91 SER A N 1
ATOM 695 C CA . SER A 1 91 ? -11.656 5.377 8.979 1.00 97.88 91 SER A CA 1
ATOM 696 C C . SER A 1 91 ? -12.969 5.119 9.702 1.00 97.88 91 SER A C 1
ATOM 698 O O . SER A 1 91 ? -14.024 5.348 9.098 1.00 97.88 91 SER A O 1
ATOM 700 N N . TYR A 1 92 ? -12.934 4.698 10.961 1.00 97.69 92 TYR A N 1
ATOM 701 C CA . TYR A 1 92 ? -14.152 4.415 11.717 1.00 97.69 92 TYR A CA 1
ATOM 702 C C . TYR A 1 92 ? -14.102 4.961 13.143 1.00 97.69 92 TYR A C 1
ATOM 704 O O . TYR A 1 92 ? -13.049 4.989 13.768 1.00 97.69 92 TYR A O 1
ATOM 712 N N . SER A 1 93 ? -15.265 5.325 13.674 1.00 96.50 93 SER A N 1
ATOM 713 C CA . SER A 1 93 ? -15.481 5.457 15.115 1.00 96.50 93 SER A CA 1
ATOM 714 C C . SER A 1 93 ? -16.745 4.698 15.508 1.00 96.50 93 SER A C 1
ATOM 716 O O . SER A 1 93 ? -16.714 3.475 15.603 1.00 96.50 93 SER A O 1
ATOM 718 N N . SER A 1 94 ? -17.878 5.375 15.666 1.00 96.69 94 SER A N 1
ATOM 719 C CA . SER A 1 94 ? -19.177 4.741 15.945 1.00 96.69 94 SER A CA 1
ATOM 720 C C . SER A 1 94 ? -19.718 4.000 14.709 1.00 96.69 94 SER A C 1
ATOM 722 O O . SER A 1 94 ? -19.297 4.275 13.584 1.00 96.69 94 SER A O 1
ATOM 724 N N . CYS A 1 95 ? -20.699 3.105 14.854 1.00 95.75 95 CYS A N 1
ATOM 725 C CA . CYS A 1 95 ? -21.227 2.327 13.719 1.00 95.75 95 CYS A CA 1
ATOM 726 C C . CYS A 1 95 ? -21.948 3.175 12.659 1.00 95.75 95 CYS A C 1
ATOM 728 O O . CYS A 1 95 ? -22.077 2.758 11.512 1.00 95.75 95 CYS A O 1
ATOM 730 N N . ASN A 1 96 ? -22.395 4.381 13.016 1.00 95.19 96 ASN A N 1
ATOM 731 C CA . ASN A 1 96 ? -22.917 5.375 12.072 1.00 95.19 96 ASN A CA 1
ATOM 732 C C . ASN A 1 96 ? -21.824 6.297 11.485 1.00 95.19 96 ASN A C 1
ATOM 734 O O . ASN A 1 96 ? -22.148 7.242 10.768 1.00 95.19 96 ASN A O 1
ATOM 738 N N . GLN A 1 97 ? -20.550 6.059 11.809 1.00 96.38 97 GLN A N 1
ATOM 739 C CA . GLN A 1 97 ? -19.375 6.833 11.398 1.00 96.38 97 GLN A CA 1
ATOM 740 C C . GLN A 1 97 ? -18.289 5.901 10.837 1.00 96.38 97 GLN A C 1
ATOM 742 O O . GLN A 1 97 ? -17.149 5.895 11.298 1.00 96.38 97 GLN A O 1
ATOM 747 N N . ILE A 1 98 ? -18.646 5.105 9.828 1.00 97.75 98 ILE A N 1
ATOM 748 C CA . ILE A 1 98 ? -17.707 4.277 9.062 1.00 97.75 98 ILE A CA 1
ATOM 749 C C . ILE A 1 98 ? -17.550 4.915 7.685 1.00 97.75 98 ILE A C 1
ATOM 751 O O . ILE A 1 98 ? -18.505 4.984 6.913 1.00 97.75 98 ILE A O 1
ATOM 755 N N . HIS A 1 99 ? -16.348 5.395 7.379 1.00 98.06 99 HIS A N 1
ATOM 756 C CA . HIS A 1 99 ? -16.077 6.180 6.175 1.00 98.06 99 HIS A CA 1
ATOM 757 C C . HIS A 1 99 ? -15.027 5.493 5.308 1.00 98.06 99 HIS A C 1
ATOM 759 O O . HIS A 1 99 ? -13.877 5.352 5.724 1.00 98.06 99 HIS A O 1
ATOM 765 N N . ILE A 1 100 ? -15.394 5.123 4.079 1.00 98.06 100 ILE A N 1
ATOM 766 C CA . ILE A 1 100 ? -14.444 4.689 3.046 1.00 98.06 100 ILE A CA 1
ATOM 767 C C . ILE A 1 100 ? -13.818 5.953 2.443 1.00 98.06 100 ILE A C 1
ATOM 769 O O . ILE A 1 100 ? -14.441 6.644 1.642 1.00 98.06 100 ILE A O 1
ATOM 773 N N . ARG A 1 101 ? -12.601 6.288 2.873 1.00 97.56 101 ARG A N 1
ATOM 774 C CA . ARG A 1 101 ? -11.889 7.524 2.504 1.00 97.56 101 ARG A CA 1
ATOM 775 C C . ARG A 1 101 ? -11.193 7.424 1.154 1.00 97.56 101 ARG A C 1
ATOM 777 O O . ARG A 1 101 ? -11.163 8.391 0.405 1.00 97.56 101 ARG A O 1
ATOM 784 N N . VAL A 1 102 ? -10.644 6.251 0.852 1.00 98.19 102 VAL A N 1
ATOM 785 C CA . VAL A 1 102 ? -9.962 5.938 -0.410 1.00 98.19 102 VAL A CA 1
ATOM 786 C C . VAL A 1 102 ? -10.403 4.548 -0.856 1.00 98.19 102 VAL A C 1
ATOM 788 O O . VAL A 1 102 ? -10.496 3.651 -0.020 1.00 98.19 102 VAL A O 1
ATOM 791 N N . ASN A 1 103 ? -10.671 4.346 -2.150 1.00 98.06 103 ASN A N 1
ATOM 792 C CA . ASN A 1 103 ? -11.117 3.050 -2.676 1.00 98.06 103 ASN A CA 1
ATOM 793 C C . ASN A 1 103 ? -10.614 2.783 -4.106 1.00 98.06 103 ASN A C 1
ATOM 795 O O . ASN A 1 103 ? -11.381 2.788 -5.069 1.00 98.06 103 ASN A O 1
ATOM 799 N N . TYR A 1 104 ? -9.313 2.527 -4.255 1.00 98.25 104 TYR A N 1
ATOM 800 C CA . TYR A 1 104 ? -8.718 2.182 -5.556 1.00 98.25 104 TYR A CA 1
ATOM 801 C C . TYR A 1 104 ? -9.022 0.737 -5.964 1.00 98.25 104 TYR A C 1
ATOM 803 O O . TYR A 1 104 ? -8.823 0.359 -7.114 1.00 98.25 104 TYR A O 1
ATOM 811 N N . ILE A 1 105 ? -9.524 -0.074 -5.031 1.00 98.38 105 ILE A N 1
ATOM 812 C CA . ILE A 1 105 ? -10.000 -1.435 -5.292 1.00 98.38 105 ILE A CA 1
ATOM 813 C C . ILE A 1 105 ? -11.237 -1.389 -6.196 1.00 98.38 105 ILE A C 1
ATOM 815 O O . ILE A 1 105 ? -11.295 -2.097 -7.200 1.00 98.38 105 ILE A O 1
ATOM 819 N N . SER A 1 106 ? -12.199 -0.520 -5.875 1.00 97.62 106 SER A N 1
ATOM 820 C CA . SER A 1 106 ? -13.431 -0.362 -6.662 1.00 97.62 106 SER A CA 1
ATOM 821 C C . SER A 1 106 ? -13.261 0.598 -7.845 1.00 97.62 106 SER A C 1
ATOM 823 O O . SER A 1 106 ? -13.890 0.402 -8.879 1.00 97.62 106 SER A O 1
ATOM 825 N N . SER A 1 107 ? -12.388 1.605 -7.720 1.00 97.12 107 SER A N 1
ATOM 826 C CA . SER A 1 107 ? -12.145 2.628 -8.751 1.00 97.12 107 SER A CA 1
ATOM 827 C C . SER A 1 107 ? -10.645 2.753 -9.080 1.00 97.12 107 SER A C 1
ATOM 829 O O . SER A 1 107 ? -10.011 3.718 -8.651 1.00 97.12 107 SER A O 1
ATOM 831 N N . PRO A 1 108 ? -10.045 1.785 -9.805 1.00 96.44 108 PRO A N 1
ATOM 832 C CA . PRO A 1 108 ? -8.596 1.738 -10.053 1.00 96.44 108 PRO A CA 1
ATOM 833 C C . PRO A 1 108 ? -8.093 2.674 -11.163 1.00 96.44 108 PRO A C 1
ATOM 835 O O . PRO A 1 108 ? -6.888 2.826 -11.345 1.00 96.44 108 PRO A O 1
ATOM 838 N N . GLU A 1 109 ? -8.989 3.252 -11.956 1.00 94.31 109 GLU A N 1
ATOM 839 C CA . GLU A 1 109 ? -8.638 4.020 -13.152 1.00 94.31 109 GLU A CA 1
ATOM 840 C C . GLU A 1 109 ? -7.833 5.277 -12.805 1.00 94.31 109 GLU A C 1
ATOM 842 O O . GLU A 1 109 ? -8.242 6.079 -11.964 1.00 94.31 109 GLU A O 1
ATOM 847 N N . ASN A 1 110 ? -6.689 5.462 -13.473 1.00 91.62 110 ASN A N 1
ATOM 848 C CA . ASN A 1 110 ? -5.760 6.575 -13.235 1.00 91.62 110 ASN A CA 1
ATOM 849 C C . ASN A 1 110 ? -5.315 6.703 -11.765 1.00 91.62 110 ASN A C 1
ATOM 851 O O . ASN A 1 110 ? -5.044 7.807 -11.288 1.00 91.62 110 ASN A O 1
ATOM 855 N N . LYS A 1 111 ? -5.267 5.581 -11.035 1.00 96.38 111 LYS A N 1
ATOM 856 C CA . LYS A 1 111 ? -4.849 5.528 -9.634 1.00 96.38 111 LYS A CA 1
ATOM 857 C C . LYS A 1 111 ? -3.492 4.851 -9.476 1.00 96.38 111 LYS A C 1
ATOM 859 O O . LYS A 1 111 ? -3.274 3.749 -9.975 1.00 96.38 111 LYS A O 1
ATOM 864 N N . ASN A 1 112 ? -2.602 5.507 -8.739 1.00 96.00 112 ASN A N 1
ATOM 865 C CA . ASN A 1 112 ? -1.243 5.052 -8.454 1.00 96.00 112 ASN A CA 1
ATOM 866 C C . ASN A 1 112 ? -0.771 5.571 -7.085 1.00 96.00 112 ASN A C 1
ATOM 868 O O . ASN A 1 112 ? -1.516 6.225 -6.352 1.00 96.00 112 ASN A O 1
ATOM 872 N N . LYS A 1 113 ? 0.475 5.278 -6.715 1.00 96.12 113 LYS A N 1
ATOM 873 C CA . LYS A 1 113 ? 1.063 5.709 -5.440 1.00 96.12 113 LYS A CA 1
ATOM 874 C C . LYS A 1 113 ? 1.075 7.227 -5.231 1.00 96.12 113 LYS A C 1
ATOM 876 O O . LYS A 1 113 ? 0.841 7.676 -4.114 1.00 96.12 113 LYS A O 1
ATOM 881 N N . CYS A 1 114 ? 1.308 8.012 -6.278 1.00 95.50 114 CYS A N 1
ATOM 882 C CA . CYS A 1 114 ? 1.379 9.470 -6.190 1.00 95.50 114 CYS A CA 1
ATOM 883 C C . CYS A 1 114 ? -0.008 10.065 -5.933 1.00 95.50 114 CYS A C 1
ATOM 885 O O . CYS A 1 114 ? -0.166 10.920 -5.061 1.00 95.50 114 CYS A O 1
ATOM 887 N N . THR A 1 115 ? -1.040 9.561 -6.622 1.00 96.94 115 THR A N 1
ATOM 888 C CA . THR A 1 115 ? -2.425 9.948 -6.317 1.00 96.94 115 THR A CA 1
ATOM 889 C C . THR A 1 115 ? -2.832 9.467 -4.930 1.00 96.94 115 THR A C 1
ATOM 891 O O . THR A 1 115 ? -3.517 10.197 -4.224 1.00 96.94 115 THR A O 1
ATOM 894 N N . PHE A 1 116 ? -2.387 8.277 -4.511 1.00 97.62 116 PHE A N 1
ATOM 895 C CA . PHE A 1 116 ? -2.689 7.742 -3.184 1.00 97.62 116 PHE A CA 1
ATOM 896 C C . PHE A 1 116 ? -2.145 8.651 -2.085 1.00 97.62 116 PHE A C 1
ATOM 898 O O . PHE A 1 116 ? -2.893 9.062 -1.203 1.00 97.62 116 PHE A O 1
ATOM 905 N N . ASP A 1 117 ? -0.868 9.024 -2.174 1.00 95.38 117 ASP A N 1
ATOM 906 C CA . ASP A 1 117 ? -0.209 9.896 -1.202 1.00 95.38 117 ASP A CA 1
ATOM 907 C C . ASP A 1 117 ? -0.878 11.268 -1.086 1.00 95.38 117 ASP A C 1
ATOM 909 O O . ASP A 1 117 ? -0.896 11.838 0.008 1.00 95.38 117 ASP A O 1
ATOM 913 N N . ASN A 1 118 ? -1.438 11.779 -2.185 1.00 95.12 118 ASN A N 1
ATOM 914 C CA . ASN A 1 118 ? -2.247 12.993 -2.189 1.00 95.12 118 ASN A CA 1
ATOM 915 C C . ASN A 1 118 ? -3.642 12.764 -1.580 1.00 95.12 118 ASN A C 1
ATOM 917 O O . ASN A 1 118 ? -4.074 13.540 -0.729 1.00 95.12 118 ASN A O 1
ATOM 921 N N . ASP A 1 119 ? -4.333 11.684 -1.954 1.00 97.25 119 ASP A N 1
ATOM 922 C CA . ASP A 1 119 ? -5.684 11.359 -1.473 1.00 97.25 119 ASP A CA 1
ATOM 923 C C . ASP A 1 119 ? -5.707 11.114 0.053 1.00 97.25 119 ASP A C 1
ATOM 925 O O . ASP A 1 119 ? -6.712 11.404 0.711 1.00 97.25 119 ASP A O 1
ATOM 929 N N . LEU A 1 120 ? -4.588 10.679 0.653 1.00 96.31 120 LEU A N 1
ATOM 930 C CA . LEU A 1 120 ? -4.440 10.543 2.111 1.00 96.31 120 LEU A CA 1
ATOM 931 C C . LEU A 1 120 ? -4.626 11.861 2.879 1.00 96.31 120 LEU A C 1
ATOM 933 O O . LEU A 1 120 ? -4.996 11.823 4.050 1.00 96.31 120 LEU A O 1
ATOM 937 N N . THR A 1 121 ? -4.453 13.021 2.240 1.00 93.88 121 THR A N 1
ATOM 938 C CA . THR A 1 121 ? -4.715 14.332 2.870 1.00 93.88 121 THR A CA 1
ATOM 939 C C . THR A 1 121 ? -6.193 14.558 3.208 1.00 93.88 121 THR A C 1
ATOM 941 O O . THR A 1 121 ? -6.513 15.406 4.037 1.00 93.88 121 THR A O 1
ATOM 944 N N . SER A 1 122 ? -7.101 13.784 2.603 1.00 91.50 122 SER A N 1
ATOM 945 C CA . SER A 1 122 ? -8.547 13.839 2.858 1.00 91.50 122 SER A CA 1
ATOM 946 C C . SER A 1 122 ? -9.021 12.897 3.978 1.00 91.50 122 SER A C 1
ATOM 948 O O . SER A 1 122 ? -10.206 12.887 4.340 1.00 91.50 122 SER A O 1
ATOM 950 N N . VAL A 1 123 ? -8.115 12.091 4.546 1.00 96.06 123 VAL A N 1
ATOM 951 C CA . VAL A 1 123 ? -8.413 11.154 5.635 1.00 96.06 123 VAL A CA 1
ATOM 952 C C . VAL A 1 123 ? -8.508 11.935 6.946 1.00 96.06 123 VAL A C 1
ATOM 954 O O . VAL A 1 123 ? -7.513 12.227 7.601 1.00 96.06 123 VAL A O 1
ATOM 957 N N . ASN A 1 124 ? -9.735 12.291 7.319 1.00 92.69 124 ASN A N 1
ATOM 958 C CA . ASN A 1 124 ? -10.015 13.199 8.430 1.00 92.69 124 ASN A CA 1
ATOM 959 C C . ASN A 1 124 ? -10.464 12.471 9.706 1.00 92.69 124 ASN A C 1
ATOM 961 O O . ASN A 1 124 ? -11.255 11.526 9.651 1.00 92.69 124 ASN A O 1
ATOM 965 N N . TYR A 1 125 ? -10.045 12.990 10.862 1.00 96.75 125 TYR A N 1
ATOM 966 C CA . TYR A 1 125 ? -10.421 12.490 12.187 1.00 96.75 125 TYR A CA 1
ATOM 967 C C . TYR A 1 125 ? -11.900 12.763 12.512 1.00 96.75 125 TYR A C 1
ATOM 969 O O . TYR A 1 125 ? -12.356 13.898 12.381 1.00 96.75 125 TYR A O 1
ATOM 977 N N . HIS A 1 126 ? -12.644 11.729 12.921 1.00 95.56 126 HIS A N 1
ATOM 978 C CA . HIS A 1 126 ? -14.059 11.822 13.308 1.00 95.56 126 HIS A CA 1
ATOM 979 C C . HIS A 1 126 ? -14.303 11.042 14.616 1.00 95.56 126 HIS A C 1
ATOM 981 O O . HIS A 1 126 ? -14.541 9.832 14.549 1.00 95.56 126 HIS A O 1
ATOM 987 N N . PRO A 1 127 ? -14.255 11.707 15.791 1.00 94.88 127 PRO A N 1
ATOM 988 C CA . PRO A 1 127 ? -14.365 11.051 17.095 1.00 94.88 127 PRO A CA 1
ATOM 989 C C . PRO A 1 127 ? -15.722 10.374 17.300 1.00 94.88 127 PRO A C 1
ATOM 991 O O . PRO A 1 127 ? -16.740 10.791 16.746 1.00 94.88 127 PRO A O 1
ATOM 994 N N . GLY A 1 128 ? -15.752 9.360 18.161 1.00 94.81 128 GLY A N 1
ATOM 995 C CA . GLY A 1 128 ? -16.967 8.629 18.515 1.00 94.81 128 GLY A CA 1
ATOM 996 C C . GLY A 1 128 ? -16.677 7.412 19.389 1.00 94.81 128 GLY A C 1
ATOM 997 O O . GLY A 1 128 ? -15.630 7.355 20.033 1.00 94.81 128 GLY A O 1
ATOM 998 N N . GLY A 1 129 ? -17.597 6.445 19.395 1.00 94.44 129 GLY A N 1
ATOM 999 C CA . GLY A 1 129 ? -17.350 5.105 19.930 1.00 94.44 129 GLY A CA 1
ATOM 1000 C C . GLY A 1 129 ? -16.373 4.311 19.061 1.00 94.44 129 GLY A C 1
ATOM 1001 O O . GLY A 1 129 ? -15.683 4.873 18.212 1.00 94.44 129 GLY A O 1
ATOM 1002 N N . THR A 1 130 ? -16.339 2.997 19.253 1.00 94.12 130 THR A N 1
ATOM 1003 C CA . THR A 1 130 ? -15.395 2.092 18.588 1.00 94.12 130 THR A CA 1
ATOM 1004 C C . THR A 1 130 ? -16.164 0.910 17.999 1.00 94.12 130 THR A C 1
ATOM 1006 O O . THR A 1 130 ? -16.484 -0.043 18.707 1.00 94.12 130 THR A O 1
ATOM 1009 N N . CYS A 1 131 ? -16.485 0.982 16.705 1.00 96.62 131 CYS A N 1
ATOM 1010 C CA . CYS A 1 131 ? -17.263 -0.007 15.956 1.00 96.62 131 CYS A CA 1
ATOM 1011 C C . CYS A 1 131 ? -16.389 -0.846 15.017 1.00 96.62 131 CYS A C 1
ATOM 1013 O O . CYS A 1 131 ? -16.550 -0.851 13.792 1.00 96.62 131 CYS A O 1
ATOM 1015 N N . THR A 1 132 ? -15.454 -1.594 15.603 1.00 97.06 132 THR A N 1
ATOM 1016 C CA . THR A 1 132 ? -14.512 -2.441 14.856 1.00 97.06 132 THR A CA 1
ATOM 1017 C C . THR A 1 132 ? -15.236 -3.517 14.042 1.00 97.06 132 THR A C 1
ATOM 1019 O O . THR A 1 132 ? -14.835 -3.822 12.919 1.00 97.06 132 THR A O 1
ATOM 1022 N N . ALA A 1 133 ? -16.337 -4.071 14.567 1.00 96.81 133 ALA A N 1
ATOM 1023 C CA . ALA A 1 133 ? -17.141 -5.075 13.867 1.00 96.81 133 ALA A CA 1
ATOM 1024 C C . ALA A 1 133 ? -17.720 -4.534 12.547 1.00 96.81 133 ALA A C 1
ATOM 1026 O O . ALA A 1 133 ? -17.575 -5.172 11.500 1.00 96.81 133 ALA A O 1
ATOM 1027 N N . GLY A 1 134 ? -18.307 -3.333 12.584 1.00 97.75 134 GLY A N 1
ATOM 1028 C CA . GLY A 1 134 ? -18.856 -2.674 11.399 1.00 97.75 134 GLY A CA 1
ATOM 1029 C C . GLY A 1 134 ? -17.774 -2.278 10.394 1.00 97.75 134 GLY A C 1
ATOM 1030 O O . GLY A 1 134 ? -17.967 -2.434 9.191 1.00 97.75 134 GLY A O 1
ATOM 1031 N N . ALA A 1 135 ? -16.601 -1.841 10.862 1.00 98.19 135 ALA A N 1
ATOM 1032 C CA . ALA A 1 135 ? -15.479 -1.524 9.978 1.00 98.19 135 ALA A CA 1
ATOM 1033 C C . ALA A 1 135 ? -14.971 -2.760 9.208 1.00 98.19 135 ALA A C 1
ATOM 1035 O O . ALA A 1 135 ? -14.724 -2.680 8.003 1.00 98.19 135 ALA A O 1
ATOM 1036 N N . LEU A 1 136 ? -14.875 -3.920 9.871 1.00 98.62 136 LEU A N 1
ATOM 1037 C CA . LEU A 1 136 ? -14.539 -5.194 9.221 1.00 98.62 136 LEU A CA 1
ATOM 1038 C C . LEU A 1 136 ? -15.634 -5.650 8.245 1.00 98.62 136 LEU A C 1
ATOM 1040 O O . LEU A 1 136 ? -15.324 -6.181 7.179 1.00 98.62 136 LEU A O 1
ATOM 1044 N N . GLU A 1 137 ? -16.909 -5.432 8.580 1.00 98.44 137 GLU A N 1
ATOM 1045 C CA . GLU A 1 137 ? -18.016 -5.706 7.658 1.00 98.44 137 GLU A CA 1
ATOM 1046 C C . GLU A 1 137 ? -17.922 -4.856 6.390 1.00 98.44 137 GLU A C 1
ATOM 1048 O O . GLU A 1 137 ? -17.979 -5.408 5.291 1.00 98.44 137 GLU A O 1
ATOM 1053 N N . ALA A 1 138 ? -17.719 -3.543 6.531 1.00 98.62 138 ALA A N 1
ATOM 1054 C CA . ALA A 1 138 ? -17.564 -2.622 5.409 1.00 98.62 138 ALA A CA 1
ATOM 1055 C C . ALA A 1 138 ? -16.351 -2.990 4.540 1.00 98.62 138 ALA A C 1
ATOM 1057 O O . ALA A 1 138 ? -16.449 -3.004 3.312 1.00 98.62 138 ALA A O 1
ATOM 1058 N N . ALA A 1 139 ? -15.227 -3.378 5.154 1.00 98.75 139 ALA A N 1
ATOM 1059 C CA . ALA A 1 139 ? -14.052 -3.852 4.423 1.00 98.75 139 ALA A CA 1
ATOM 1060 C C . ALA A 1 139 ? -14.369 -5.068 3.539 1.00 98.75 139 ALA A C 1
ATOM 1062 O O . ALA A 1 139 ? -13.966 -5.104 2.378 1.00 98.75 139 ALA A O 1
ATOM 1063 N N . GLY A 1 140 ? -15.114 -6.048 4.054 1.00 98.56 140 GLY A N 1
ATOM 1064 C CA . GLY A 1 140 ? -15.523 -7.220 3.277 1.00 98.56 140 GLY A CA 1
ATOM 1065 C C . GLY A 1 140 ? -16.567 -6.901 2.213 1.00 98.56 140 GLY A C 1
ATOM 1066 O O . GLY A 1 140 ? -16.371 -7.177 1.030 1.00 98.56 140 GLY A O 1
ATOM 1067 N N . ARG A 1 141 ? -17.691 -6.326 2.643 1.00 98.12 141 ARG A N 1
ATOM 1068 C CA . ARG A 1 141 ? -18.897 -6.160 1.826 1.00 98.12 141 ARG A CA 1
ATOM 1069 C C . ARG A 1 141 ? -18.774 -5.032 0.811 1.00 98.12 141 ARG A C 1
ATOM 1071 O O . ARG A 1 141 ? -19.187 -5.220 -0.329 1.00 98.12 141 ARG A O 1
ATOM 1078 N N . ASP A 1 142 ? -18.224 -3.892 1.212 1.00 98.38 142 ASP A N 1
ATOM 1079 C CA . ASP A 1 142 ? -18.284 -2.659 0.421 1.00 98.38 142 ASP A CA 1
ATOM 1080 C C . ASP A 1 142 ? -16.980 -2.407 -0.358 1.00 98.38 142 ASP A C 1
ATOM 1082 O O . ASP A 1 142 ? -16.983 -1.679 -1.349 1.00 98.38 142 ASP A O 1
ATOM 1086 N N . VAL A 1 143 ? -15.871 -3.047 0.038 1.00 98.69 143 VAL A N 1
ATOM 1087 C CA . VAL A 1 143 ? -14.554 -2.867 -0.596 1.00 98.69 143 VAL A CA 1
ATOM 1088 C C . VAL A 1 143 ? -14.040 -4.153 -1.252 1.00 98.69 143 VAL A C 1
ATOM 1090 O O . VAL A 1 143 ? -13.912 -4.209 -2.474 1.00 98.69 143 VAL A O 1
ATOM 1093 N N . LEU A 1 144 ? -13.743 -5.200 -0.475 1.00 98.62 144 LEU A N 1
ATOM 1094 C CA . LEU A 1 144 ? -13.068 -6.411 -0.970 1.00 98.62 144 LEU A CA 1
ATOM 1095 C C . LEU A 1 144 ? -13.928 -7.271 -1.906 1.00 98.62 144 LEU A C 1
ATOM 1097 O O . LEU A 1 144 ? -13.371 -8.032 -2.704 1.00 98.62 144 LEU A O 1
ATOM 1101 N N . SER A 1 145 ? -15.253 -7.124 -1.852 1.00 97.75 145 SER A N 1
ATOM 1102 C CA . SER A 1 145 ? -16.199 -7.721 -2.804 1.00 97.75 145 SER A CA 1
ATOM 1103 C C . SER A 1 145 ? -15.960 -7.273 -4.256 1.00 97.75 145 SER A C 1
ATOM 1105 O O . SER A 1 145 ? -16.262 -8.026 -5.178 1.00 97.75 145 SER A O 1
ATOM 1107 N N . HIS A 1 146 ? -15.339 -6.105 -4.461 1.00 97.81 146 HIS A N 1
ATOM 1108 C CA . HIS A 1 146 ? -14.927 -5.563 -5.764 1.00 97.81 146 HIS A CA 1
ATOM 1109 C C . HIS A 1 146 ? -13.453 -5.884 -6.114 1.00 97.81 146 HIS A C 1
ATOM 1111 O O . HIS A 1 146 ? -12.892 -5.381 -7.093 1.00 97.81 146 HIS A O 1
ATOM 1117 N N . GLY A 1 147 ? -12.787 -6.711 -5.300 1.00 97.56 147 GLY A N 1
ATOM 1118 C CA . GLY A 1 147 ? -11.405 -7.143 -5.511 1.00 97.56 147 GLY A CA 1
ATOM 1119 C C . GLY A 1 147 ? -11.233 -8.020 -6.756 1.00 97.56 147 GLY A C 1
ATOM 1120 O O . GLY A 1 147 ? -12.154 -8.736 -7.156 1.00 97.56 147 GLY A O 1
ATOM 1121 N N . ARG A 1 148 ? -10.037 -8.015 -7.359 1.00 96.81 148 ARG A N 1
ATOM 1122 C CA . ARG A 1 148 ? -9.748 -8.836 -8.543 1.00 96.81 148 ARG A CA 1
ATOM 1123 C C . ARG A 1 148 ? -9.888 -10.327 -8.205 1.00 96.81 148 ARG A C 1
ATOM 1125 O O . ARG A 1 148 ? -9.451 -10.756 -7.132 1.00 96.81 148 ARG A O 1
ATOM 1132 N N . PRO A 1 149 ? -10.451 -11.146 -9.109 1.00 94.62 149 PRO A N 1
ATOM 1133 C CA . PRO A 1 149 ? -10.419 -12.596 -8.960 1.00 94.62 149 PRO A CA 1
ATOM 1134 C C . PRO A 1 149 ? -8.979 -13.101 -8.812 1.00 94.62 149 PRO A C 1
ATOM 1136 O O . PRO A 1 149 ? -8.092 -12.671 -9.543 1.00 94.62 149 PRO A O 1
ATOM 1139 N N . GLY A 1 150 ? -8.745 -14.004 -7.857 1.00 92.75 150 GLY A N 1
ATOM 1140 C CA . GLY A 1 150 ? -7.424 -14.593 -7.608 1.00 92.75 150 GLY A CA 1
ATOM 1141 C C . GLY A 1 150 ? -6.395 -13.678 -6.930 1.00 92.75 150 GLY A C 1
ATOM 1142 O O . GLY A 1 150 ? -5.327 -14.167 -6.577 1.00 92.75 150 GLY A O 1
ATOM 1143 N N . ALA A 1 151 ? -6.697 -12.394 -6.705 1.00 96.44 151 ALA A N 1
ATOM 1144 C CA . ALA A 1 151 ? -5.796 -11.497 -5.985 1.00 96.44 151 ALA A CA 1
ATOM 1145 C C . ALA A 1 151 ? -5.718 -11.856 -4.495 1.00 96.44 151 ALA A C 1
ATOM 1147 O O . ALA A 1 151 ? -6.722 -12.222 -3.870 1.00 96.44 151 ALA A O 1
ATOM 1148 N N . GLN A 1 152 ? -4.534 -11.686 -3.907 1.00 97.31 152 GLN A N 1
ATOM 1149 C CA . GLN A 1 152 ? -4.381 -11.768 -2.460 1.00 97.31 152 GLN A CA 1
ATOM 1150 C C . GLN A 1 152 ? -5.145 -10.618 -1.794 1.00 97.31 152 GLN A C 1
ATOM 1152 O O . GLN A 1 152 ? -5.060 -9.475 -2.235 1.00 97.31 152 GLN A O 1
ATOM 1157 N N . ARG A 1 153 ? -5.870 -10.903 -0.707 1.00 98.19 153 ARG A N 1
ATOM 1158 C CA . ARG A 1 153 ? -6.613 -9.892 0.058 1.00 98.19 153 ARG A CA 1
ATOM 1159 C C . ARG A 1 153 ? -6.006 -9.724 1.440 1.00 98.19 153 ARG A C 1
ATOM 1161 O O . ARG A 1 153 ? -5.861 -10.702 2.175 1.00 98.19 153 ARG A O 1
ATOM 1168 N N . VAL A 1 154 ? -5.677 -8.489 1.795 1.00 98.50 154 VAL A N 1
ATOM 1169 C CA . VAL A 1 154 ? -5.074 -8.131 3.078 1.00 98.50 154 VAL A CA 1
ATOM 1170 C C . VAL A 1 154 ? -5.873 -7.002 3.723 1.00 98.50 154 VAL A C 1
ATOM 1172 O O . VAL A 1 154 ? -6.236 -6.027 3.070 1.00 98.50 154 VAL A O 1
ATOM 1175 N N . VAL A 1 155 ? -6.131 -7.125 5.019 1.00 98.75 155 VAL A N 1
ATOM 1176 C CA . VAL A 1 155 ? -6.668 -6.066 5.875 1.00 98.75 155 VAL A CA 1
ATOM 1177 C C . VAL A 1 155 ? -5.611 -5.719 6.913 1.00 98.75 155 VAL A C 1
ATOM 1179 O O . VAL A 1 155 ? -5.014 -6.613 7.508 1.00 98.75 155 VAL A O 1
ATOM 1182 N N . MET A 1 156 ? -5.389 -4.431 7.149 1.00 98.38 156 MET A N 1
ATOM 1183 C CA . MET A 1 156 ? -4.529 -3.929 8.215 1.00 98.38 156 MET A CA 1
ATOM 1184 C C . MET A 1 156 ? -5.336 -3.013 9.127 1.00 98.38 156 MET A C 1
ATOM 1186 O O . MET A 1 156 ? -5.682 -1.899 8.739 1.00 98.38 156 MET A O 1
ATOM 1190 N N . LEU A 1 157 ? -5.650 -3.502 10.324 1.00 98.12 157 LEU A N 1
ATOM 1191 C CA . LEU A 1 157 ? -6.395 -2.776 11.347 1.00 98.12 157 LEU A CA 1
ATOM 1192 C C . LEU A 1 157 ? -5.431 -2.097 12.323 1.00 98.12 157 LEU A C 1
ATOM 1194 O O . LEU A 1 157 ? -4.629 -2.782 12.954 1.00 98.12 157 LEU A O 1
ATOM 1198 N N . LEU A 1 158 ? -5.551 -0.780 12.476 1.00 96.94 158 LEU A N 1
ATOM 1199 C CA . LEU A 1 158 ? -4.902 0.009 13.524 1.00 96.94 158 LEU A CA 1
ATOM 1200 C C . LEU A 1 158 ? -5.960 0.470 14.523 1.00 96.94 158 LEU A C 1
ATOM 1202 O O . LEU A 1 158 ? -6.924 1.120 14.120 1.00 96.94 158 LEU A O 1
ATOM 1206 N N . THR A 1 159 ? -5.777 0.158 15.805 1.00 94.50 159 THR A N 1
ATOM 1207 C CA . THR A 1 159 ? -6.710 0.551 16.874 1.00 94.50 159 THR A CA 1
ATOM 1208 C C . THR A 1 159 ? -6.004 0.685 18.223 1.00 94.50 159 THR A C 1
ATOM 1210 O O . THR A 1 159 ? -5.049 -0.041 18.507 1.00 94.50 159 THR A O 1
ATOM 1213 N N . ASP A 1 160 ? -6.467 1.611 19.062 1.00 86.25 160 ASP A N 1
ATOM 1214 C CA . ASP A 1 160 ? -6.003 1.780 20.445 1.00 86.25 160 ASP A CA 1
ATOM 1215 C C . ASP A 1 160 ? -6.964 1.175 21.487 1.00 86.25 160 ASP A C 1
ATOM 1217 O O . ASP A 1 160 ? -6.690 1.188 22.689 1.00 86.25 160 ASP A O 1
ATOM 1221 N N . GLY A 1 161 ? -8.098 0.639 21.030 1.00 77.25 161 GLY A N 1
ATOM 1222 C CA . GLY A 1 161 ? -9.251 0.361 21.870 1.00 77.25 161 GLY A CA 1
ATOM 1223 C C . GLY A 1 161 ? -9.901 -0.991 21.603 1.00 77.25 161 GLY A C 1
ATOM 1224 O O . GLY A 1 161 ? -9.520 -1.758 20.722 1.00 77.25 161 GLY A O 1
ATOM 1225 N N . ALA A 1 162 ? -10.898 -1.303 22.428 1.00 86.19 162 ALA A N 1
ATOM 1226 C CA . ALA A 1 162 ? -11.774 -2.452 22.237 1.00 86.19 162 ALA A CA 1
ATOM 1227 C C . ALA A 1 162 ? -13.094 -1.995 21.618 1.00 86.19 162 ALA A C 1
ATOM 1229 O O . ALA A 1 162 ? -13.605 -0.927 21.970 1.00 86.19 162 ALA A O 1
ATOM 1230 N N . SER A 1 163 ? -13.682 -2.837 20.771 1.00 87.06 163 SER A N 1
ATOM 1231 C CA . SER A 1 163 ? -15.009 -2.603 20.213 1.00 87.06 163 SER A CA 1
ATOM 1232 C C . SER A 1 163 ? -16.025 -2.406 21.342 1.00 87.06 163 SER A C 1
ATOM 1234 O O . SER A 1 163 ? -16.203 -3.268 22.209 1.00 87.06 163 SER A O 1
ATOM 1236 N N . ASN A 1 164 ? -16.680 -1.249 21.344 1.00 86.56 164 ASN A N 1
ATOM 1237 C CA . ASN A 1 164 ? -17.681 -0.849 22.336 1.00 86.56 164 ASN A CA 1
ATOM 1238 C C . ASN A 1 164 ? -19.002 -0.394 21.692 1.00 86.56 164 ASN A C 1
ATOM 1240 O O . ASN A 1 164 ? -19.976 -0.159 22.403 1.00 86.56 164 ASN A O 1
ATOM 1244 N N . ASP A 1 165 ? -19.047 -0.351 20.359 1.00 84.81 165 ASP A N 1
ATOM 1245 C CA . ASP A 1 165 ? -20.224 -0.080 19.543 1.00 84.81 165 ASP A CA 1
ATOM 1246 C C . ASP A 1 165 ? -20.337 -1.175 18.463 1.00 84.81 165 ASP A C 1
ATOM 1248 O O . ASP A 1 165 ? -19.333 -1.635 17.927 1.00 84.81 165 ASP A O 1
ATOM 1252 N N . GLY A 1 166 ? -21.535 -1.687 18.176 1.00 82.44 166 GLY A N 1
ATOM 1253 C CA . GLY A 1 166 ? -21.722 -2.756 17.171 1.00 82.44 166 GLY A CA 1
ATOM 1254 C C . GLY A 1 166 ? -21.305 -4.177 17.580 1.00 82.44 166 GLY A C 1
ATOM 1255 O O . GLY A 1 166 ? -21.386 -5.095 16.766 1.00 82.44 166 GLY A O 1
ATOM 1256 N N . GLY A 1 167 ? -20.913 -4.390 18.839 1.00 89.75 167 GLY A N 1
ATOM 1257 C CA . GLY A 1 167 ? -20.633 -5.717 19.399 1.00 89.75 167 GLY A CA 1
ATOM 1258 C C . GLY A 1 167 ? -19.238 -6.283 19.077 1.00 89.75 167 GLY A C 1
ATOM 1259 O O . GLY A 1 167 ? -18.368 -5.574 18.565 1.00 89.75 167 GLY A O 1
ATOM 1260 N N . PRO A 1 168 ? -18.974 -7.558 19.432 1.00 91.50 168 PRO A N 1
ATOM 1261 C CA . PRO A 1 168 ? -17.656 -8.166 19.262 1.00 91.50 168 PRO A CA 1
ATOM 1262 C C . PRO A 1 168 ? -17.300 -8.410 17.780 1.00 91.50 168 PRO A C 1
ATOM 1264 O O . PRO A 1 168 ? -18.070 -9.056 17.072 1.00 91.50 168 PRO A O 1
ATOM 1267 N N . PRO A 1 169 ? -16.088 -8.050 17.318 1.00 94.62 169 PRO A N 1
ATOM 1268 C CA . PRO A 1 169 ? -15.687 -8.143 15.902 1.00 94.62 169 PRO A CA 1
ATOM 1269 C C . PRO A 1 169 ? -15.338 -9.562 15.410 1.00 94.62 169 PRO A C 1
ATOM 1271 O O . PRO A 1 169 ? -14.904 -9.747 14.272 1.00 94.62 169 PRO A O 1
ATOM 1274 N N . HIS A 1 170 ? -15.504 -10.581 16.259 1.00 94.50 170 HIS A N 1
ATOM 1275 C CA . HIS A 1 170 ? -14.946 -11.921 16.050 1.00 94.50 170 HIS A CA 1
ATOM 1276 C C . HIS A 1 170 ? -15.577 -12.628 14.844 1.00 94.50 170 HIS A C 1
ATOM 1278 O O . HIS A 1 170 ? -14.867 -13.209 14.025 1.00 94.50 170 HIS A O 1
ATOM 1284 N N . ALA A 1 171 ? -16.904 -12.548 14.710 1.00 96.25 171 ALA A N 1
ATOM 1285 C CA . ALA A 1 171 ? -17.628 -13.183 13.612 1.00 96.25 171 ALA A CA 1
ATOM 1286 C C . ALA A 1 171 ? -17.276 -12.543 12.257 1.00 96.25 171 ALA A C 1
ATOM 1288 O O . ALA A 1 171 ? -17.047 -13.249 11.275 1.00 96.25 171 ALA A O 1
ATOM 1289 N N . ASN A 1 172 ? -17.160 -11.213 12.217 1.00 97.69 172 ASN A N 1
ATOM 1290 C CA . ASN A 1 172 ? -16.786 -10.453 11.024 1.00 97.69 172 ASN A CA 1
ATOM 1291 C C . ASN A 1 172 ? -15.366 -10.813 10.572 1.00 97.69 172 ASN A C 1
ATOM 1293 O O . ASN A 1 172 ? -15.145 -11.120 9.400 1.00 97.69 172 ASN A O 1
ATOM 1297 N N . ALA A 1 173 ? -14.417 -10.861 11.510 1.00 98.06 173 ALA A N 1
ATOM 1298 C CA . ALA A 1 173 ? -13.053 -11.285 11.218 1.00 98.06 173 ALA A CA 1
ATOM 1299 C C . ALA A 1 173 ? -12.983 -12.749 10.761 1.00 98.06 173 ALA A C 1
ATOM 1301 O O . ALA A 1 173 ? -12.266 -13.064 9.814 1.00 98.06 173 ALA A O 1
ATOM 1302 N N . GLN A 1 174 ? -13.733 -13.655 11.397 1.00 98.25 174 GLN A N 1
ATOM 1303 C CA . GLN A 1 174 ? -13.786 -15.061 10.988 1.00 98.25 174 GLN A CA 1
ATOM 1304 C C . GLN A 1 174 ? -14.319 -15.213 9.561 1.00 98.25 174 GLN A C 1
ATOM 1306 O O . GLN A 1 174 ? -13.750 -15.985 8.790 1.00 98.25 174 GLN A O 1
ATOM 1311 N N . LYS A 1 175 ? -15.358 -14.454 9.192 1.00 98.31 175 LYS A N 1
ATOM 1312 C CA . LYS A 1 175 ? -15.898 -14.442 7.830 1.00 98.31 175 LYS A CA 1
ATOM 1313 C C . LYS A 1 175 ? -14.826 -14.043 6.815 1.00 98.31 175 LYS A C 1
ATOM 1315 O O . LYS A 1 175 ? -14.538 -14.822 5.911 1.00 98.31 175 LYS A O 1
ATOM 1320 N N . LEU A 1 176 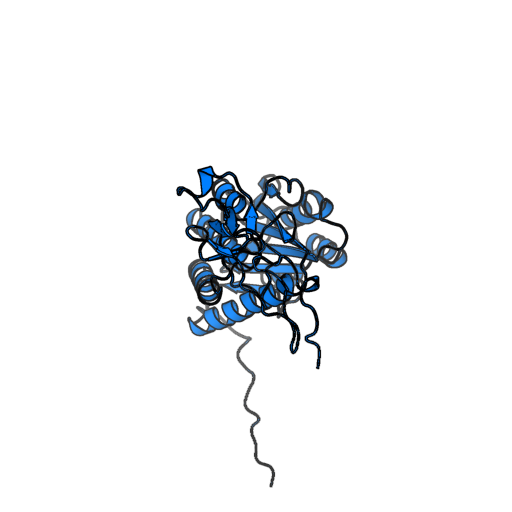? -14.165 -12.903 7.022 1.00 98.69 176 LEU A N 1
ATOM 1321 C CA . LEU A 1 176 ? -13.072 -12.439 6.157 1.00 98.69 176 LEU A CA 1
ATOM 1322 C C . LEU A 1 176 ? -11.951 -13.485 6.039 1.00 98.69 176 LEU A C 1
ATOM 1324 O O . LEU A 1 176 ? -11.508 -13.810 4.939 1.00 98.69 176 LEU A O 1
ATOM 1328 N N . LYS A 1 177 ? -11.527 -14.075 7.163 1.00 98.50 177 LYS A N 1
ATOM 1329 C CA . LYS A 1 177 ? -10.499 -15.128 7.170 1.00 98.50 177 LYS A CA 1
ATOM 1330 C C . LYS A 1 177 ? -10.926 -16.365 6.381 1.00 98.50 177 LYS A C 1
ATOM 1332 O O . LYS A 1 177 ? -10.109 -16.930 5.659 1.00 98.50 177 LYS A O 1
ATOM 1337 N N . SER A 1 178 ? -12.194 -16.771 6.483 1.00 98.00 178 SER A N 1
ATOM 1338 C CA . SER A 1 178 ? -12.739 -17.902 5.717 1.00 98.00 178 SER A CA 1
ATOM 1339 C C . SER A 1 178 ? -12.816 -17.634 4.210 1.00 98.00 178 SER A C 1
ATOM 1341 O O . SER A 1 178 ? -12.736 -18.567 3.418 1.00 98.00 178 SER A O 1
ATOM 1343 N N . GLU A 1 179 ? -12.878 -16.361 3.813 1.00 97.19 179 GLU A N 1
ATOM 1344 C CA . GLU A 1 179 ? -12.811 -15.892 2.422 1.00 97.19 179 GLU A CA 1
ATOM 1345 C C . GLU A 1 179 ? -11.357 -15.694 1.935 1.00 97.19 179 GLU A C 1
ATOM 1347 O O . GLU A 1 179 ? -11.111 -15.162 0.850 1.00 97.19 179 GLU A O 1
ATOM 1352 N N . GLY A 1 180 ? -10.372 -16.133 2.727 1.00 97.12 180 GLY A N 1
ATOM 1353 C CA . GLY A 1 180 ? -8.949 -16.086 2.387 1.00 97.12 180 GLY A CA 1
ATOM 1354 C C . GLY A 1 180 ? -8.265 -14.748 2.672 1.00 97.12 180 GLY A C 1
ATOM 1355 O O . GLY A 1 180 ? -7.107 -14.573 2.290 1.00 97.12 180 GLY A O 1
ATOM 1356 N N . VAL A 1 181 ? -8.937 -13.810 3.347 1.00 98.50 181 VAL A N 1
ATOM 1357 C CA . VAL A 1 181 ? -8.357 -12.512 3.713 1.00 98.50 181 VAL A CA 1
ATOM 1358 C C . VAL A 1 181 ? -7.346 -12.684 4.849 1.00 98.50 181 VAL A C 1
ATOM 1360 O O . VAL A 1 181 ? -7.638 -13.293 5.882 1.00 98.50 181 VAL A O 1
ATOM 1363 N N . LYS A 1 182 ? -6.149 -12.121 4.673 1.00 98.38 182 LYS A N 1
ATOM 1364 C CA . LYS A 1 182 ? -5.129 -12.016 5.723 1.00 98.38 182 LYS A CA 1
ATOM 1365 C C . LYS A 1 182 ? -5.352 -10.735 6.520 1.00 98.38 182 LYS A C 1
ATOM 1367 O O . LYS A 1 182 ? -5.477 -9.675 5.923 1.00 98.38 182 LYS A O 1
ATOM 1372 N N . ILE A 1 183 ? -5.414 -10.813 7.843 1.00 98.62 183 ILE A N 1
ATOM 1373 C CA . ILE A 1 183 ? -5.743 -9.678 8.708 1.00 98.62 183 ILE A CA 1
ATOM 1374 C C . ILE A 1 183 ? -4.585 -9.428 9.665 1.00 98.62 183 ILE A C 1
ATOM 1376 O O . ILE A 1 183 ? -4.311 -10.261 10.529 1.00 98.62 183 ILE A O 1
ATOM 1380 N N . PHE A 1 184 ? -3.941 -8.277 9.499 1.00 97.81 184 PHE A N 1
ATOM 1381 C CA . PHE A 1 184 ? -3.009 -7.682 10.447 1.00 97.81 184 PHE A CA 1
ATOM 1382 C C . PHE A 1 184 ? -3.775 -6.862 11.477 1.00 97.81 184 PHE A C 1
ATOM 1384 O O . PHE A 1 184 ? -4.680 -6.103 11.120 1.00 97.81 184 PHE A O 1
ATOM 1391 N N . THR A 1 185 ? -3.370 -6.962 12.737 1.00 96.62 185 THR A N 1
ATOM 1392 C CA . THR A 1 185 ? -3.861 -6.097 13.808 1.00 96.62 185 THR A CA 1
ATOM 1393 C C . THR A 1 185 ? -2.694 -5.413 14.499 1.00 96.62 185 THR A C 1
ATOM 1395 O O . THR A 1 185 ? -1.798 -6.083 15.014 1.00 96.62 185 THR A O 1
ATOM 1398 N N . ILE A 1 186 ? -2.732 -4.088 14.531 1.00 95.31 186 ILE A N 1
ATOM 1399 C CA . ILE A 1 186 ? -1.748 -3.229 15.177 1.00 95.31 186 ILE A CA 1
ATOM 1400 C C . ILE A 1 186 ? -2.469 -2.534 16.331 1.00 95.31 186 ILE A C 1
ATOM 1402 O O . ILE A 1 186 ? -3.257 -1.610 16.124 1.00 95.31 186 ILE A O 1
ATOM 1406 N N . GLY A 1 187 ? -2.255 -3.056 17.535 1.00 94.25 187 GLY A N 1
ATOM 1407 C CA . GLY A 1 187 ? -2.838 -2.550 18.771 1.00 94.25 187 GLY A CA 1
ATOM 1408 C C . GLY A 1 187 ? -1.920 -1.534 19.437 1.00 94.25 187 GLY A C 1
ATOM 1409 O O . GLY A 1 187 ? -0.727 -1.798 19.576 1.00 94.25 187 GLY A O 1
ATOM 1410 N N . ILE A 1 188 ? -2.461 -0.398 19.871 1.00 93.19 188 ILE A N 1
ATOM 1411 C CA . ILE A 1 188 ? -1.681 0.691 20.472 1.00 93.19 188 ILE A CA 1
ATOM 1412 C C . ILE A 1 188 ? -2.159 0.940 21.905 1.00 93.19 188 ILE A C 1
ATOM 1414 O O . ILE A 1 188 ? -3.341 1.142 22.154 1.00 93.19 188 ILE A O 1
ATOM 1418 N N . GLY A 1 189 ? -1.248 0.938 22.873 1.00 88.06 189 GLY A N 1
ATOM 1419 C CA . GLY A 1 189 ? -1.578 1.226 24.265 1.00 88.06 189 GLY A CA 1
ATOM 1420 C C . GLY A 1 189 ? -2.402 0.132 24.946 1.00 88.06 189 GLY A C 1
ATOM 1421 O O . GLY A 1 189 ? -2.064 -1.053 24.911 1.00 88.06 189 GLY A O 1
ATOM 1422 N N . SER A 1 190 ? -3.450 0.540 25.665 1.00 83.06 190 SER A N 1
ATOM 1423 C CA . SER A 1 190 ? -4.234 -0.358 26.525 1.00 83.06 190 SER A CA 1
ATOM 1424 C C . SER A 1 190 ? -5.326 -1.087 25.744 1.00 83.06 190 SER A C 1
ATOM 1426 O O . SER A 1 190 ? -6.508 -0.770 25.853 1.00 83.06 190 SER A O 1
ATOM 1428 N N . ILE A 1 191 ? -4.919 -2.104 24.988 1.00 86.06 191 ILE A N 1
ATOM 1429 C CA . ILE A 1 191 ? -5.809 -2.883 24.125 1.00 86.06 191 ILE A CA 1
ATOM 1430 C C . ILE A 1 191 ? -6.408 -4.120 24.806 1.00 86.06 191 ILE A C 1
ATOM 1432 O O . ILE A 1 191 ? -5.855 -4.697 25.748 1.00 86.06 191 ILE A O 1
ATOM 1436 N N . LYS A 1 192 ? -7.541 -4.600 24.279 1.00 89.31 192 LYS A N 1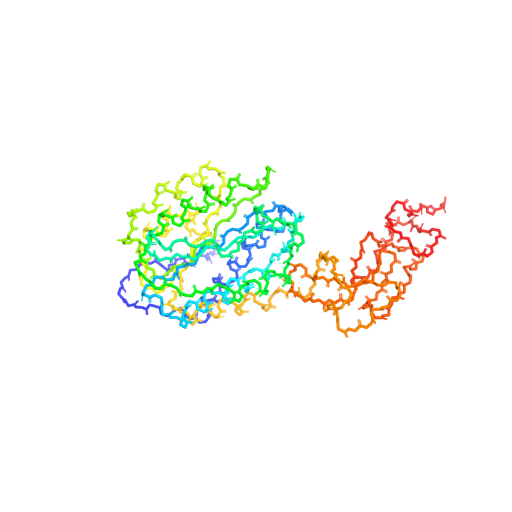
ATOM 1437 C CA . LYS A 1 192 ? -8.103 -5.907 24.644 1.00 89.31 192 LYS A CA 1
ATOM 1438 C C . LYS A 1 192 ? -7.471 -6.998 23.782 1.00 89.31 192 LYS A C 1
ATOM 1440 O O . LYS A 1 192 ? -7.974 -7.335 22.714 1.00 89.31 192 LYS A O 1
ATOM 1445 N N . LEU A 1 193 ? -6.371 -7.574 24.267 1.00 88.69 193 LEU A N 1
ATOM 1446 C CA . LEU A 1 193 ? -5.542 -8.515 23.499 1.00 88.69 193 LEU A CA 1
ATOM 1447 C C . LEU A 1 193 ? -6.314 -9.718 22.939 1.00 88.69 193 LEU A C 1
ATOM 1449 O O . LEU A 1 193 ? -6.063 -10.145 21.817 1.00 88.69 193 LEU A O 1
ATOM 1453 N N . SER A 1 194 ? -7.285 -10.248 23.686 1.00 91.25 194 SER A N 1
ATOM 1454 C CA . SER A 1 194 ? -8.112 -11.359 23.204 1.00 91.25 194 SER A CA 1
ATOM 1455 C C . SER A 1 194 ? -8.918 -11.008 21.953 1.00 91.25 194 SER A C 1
ATOM 1457 O O . SER A 1 194 ? -9.136 -11.875 21.113 1.00 91.25 194 SER A O 1
ATOM 1459 N N . GLU A 1 195 ? -9.323 -9.747 21.805 1.00 92.50 195 GLU A N 1
ATOM 1460 C CA . GLU A 1 195 ? -10.062 -9.269 20.643 1.00 92.50 195 GLU A CA 1
ATOM 1461 C C . GLU A 1 195 ? -9.151 -9.121 19.422 1.00 92.50 195 GLU A C 1
ATOM 1463 O O . GLU A 1 195 ? -9.473 -9.662 18.367 1.00 92.50 195 GLU A O 1
ATOM 1468 N N . LEU A 1 196 ? -7.977 -8.497 19.576 1.00 93.75 196 LEU A N 1
ATOM 1469 C CA . LEU A 1 196 ? -6.976 -8.403 18.502 1.00 93.75 196 LEU A CA 1
ATOM 1470 C C . LEU A 1 196 ? -6.551 -9.791 18.009 1.00 93.75 196 LEU A C 1
ATOM 1472 O O . LEU A 1 196 ? -6.595 -10.061 16.810 1.00 93.75 196 LEU A O 1
ATOM 1476 N N . ASN A 1 197 ? -6.240 -10.702 18.934 1.00 94.81 197 ASN A N 1
ATOM 1477 C CA . ASN A 1 197 ? -5.855 -12.076 18.606 1.00 94.81 197 ASN A CA 1
ATOM 1478 C C . ASN A 1 197 ? -6.962 -12.827 17.857 1.00 94.81 197 ASN A C 1
ATOM 1480 O O . ASN A 1 197 ? -6.676 -13.635 16.975 1.00 94.81 197 ASN A O 1
ATOM 1484 N N . ALA A 1 198 ? -8.229 -12.576 18.194 1.00 94.81 198 ALA A N 1
ATOM 1485 C CA . ALA A 1 198 ? -9.350 -13.194 17.500 1.00 94.81 198 ALA A CA 1
ATOM 1486 C C . ALA A 1 198 ? -9.581 -12.608 16.100 1.00 94.81 198 ALA A C 1
ATOM 1488 O O . ALA A 1 198 ? -10.056 -13.326 15.211 1.00 94.81 198 ALA A O 1
ATOM 1489 N N . ILE A 1 199 ? -9.240 -11.334 15.888 1.00 97.62 199 ILE A N 1
ATOM 1490 C CA . ILE A 1 199 ? -9.338 -10.673 14.585 1.00 97.62 199 ILE A CA 1
ATOM 1491 C C . ILE A 1 199 ? -8.219 -11.148 13.652 1.00 97.62 199 ILE A C 1
ATOM 1493 O O . ILE A 1 199 ? -8.504 -11.573 12.529 1.00 97.62 199 ILE A O 1
ATOM 1497 N N . ALA A 1 200 ? -6.968 -11.125 14.116 1.00 97.62 200 ALA A N 1
ATOM 1498 C CA . ALA A 1 200 ? -5.790 -11.419 13.305 1.00 97.62 200 ALA A CA 1
ATOM 1499 C C . ALA A 1 200 ? -5.809 -12.822 12.673 1.00 97.62 200 ALA A C 1
ATOM 1501 O O . ALA A 1 200 ? -6.502 -13.742 13.130 1.00 97.62 200 ALA A O 1
ATOM 1502 N N . THR A 1 201 ? -5.042 -13.002 11.593 1.00 97.69 201 THR A N 1
ATOM 1503 C CA . THR A 1 201 ? -4.908 -14.310 10.927 1.00 97.69 201 THR A CA 1
ATOM 1504 C C . THR A 1 201 ? -4.155 -15.329 11.776 1.00 97.69 201 THR A C 1
ATOM 1506 O O . THR A 1 201 ? -4.613 -16.463 11.892 1.00 97.69 201 THR A O 1
ATOM 1509 N N . SER A 1 202 ? -3.035 -14.937 12.375 1.00 95.62 202 SER A N 1
ATOM 1510 C CA . SER A 1 202 ? -2.315 -15.716 13.384 1.00 95.62 202 SER A CA 1
ATOM 1511 C C . SER A 1 202 ? -1.671 -14.754 14.381 1.00 95.62 202 SER A C 1
ATOM 1513 O O . SER A 1 202 ? -1.345 -13.619 14.035 1.00 95.62 202 S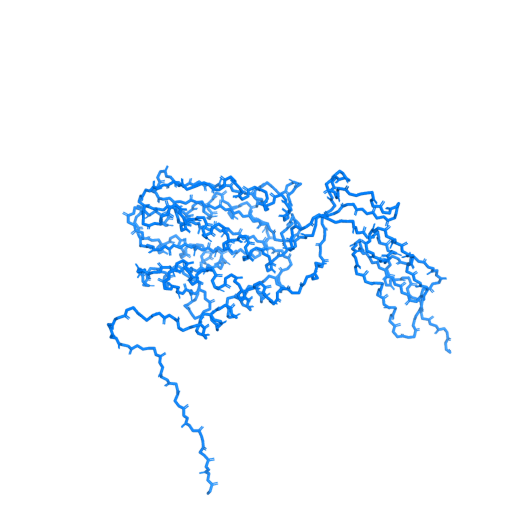ER A O 1
ATOM 1515 N N . VAL A 1 203 ? -1.523 -15.187 15.632 1.00 91.50 203 VAL A N 1
ATOM 1516 C CA . VAL A 1 203 ? -1.009 -14.312 16.695 1.00 91.50 203 VAL A CA 1
ATOM 1517 C C . VAL A 1 203 ? 0.462 -13.969 16.458 1.00 91.50 203 VAL A C 1
ATOM 1519 O O . VAL A 1 203 ? 0.833 -12.803 16.516 1.00 91.50 203 VAL A O 1
ATOM 1522 N N . ASP A 1 204 ? 1.281 -14.962 16.118 1.00 90.19 204 ASP A N 1
ATOM 1523 C CA . ASP A 1 204 ? 2.739 -14.795 16.077 1.00 90.19 204 ASP A CA 1
ATOM 1524 C C . ASP A 1 204 ? 3.242 -13.966 14.883 1.00 90.19 204 ASP A C 1
ATOM 1526 O O . ASP A 1 204 ? 4.322 -13.375 14.958 1.00 90.19 204 ASP A O 1
ATOM 1530 N N . GLU A 1 205 ? 2.474 -13.910 13.790 1.00 93.06 205 GLU A N 1
ATOM 1531 C CA . GLU A 1 205 ? 2.885 -13.245 12.544 1.00 93.06 205 GLU A CA 1
ATOM 1532 C C . GLU A 1 205 ? 2.036 -12.022 12.170 1.00 93.06 205 GLU A C 1
ATOM 1534 O O . GLU A 1 205 ? 2.472 -11.228 11.342 1.00 93.06 205 GLU A O 1
ATOM 1539 N N . TYR A 1 206 ? 0.821 -11.872 12.713 1.00 96.00 206 TYR A N 1
ATOM 1540 C CA . TYR A 1 206 ? -0.120 -10.821 12.288 1.00 96.00 206 TYR A CA 1
ATOM 1541 C C . TYR A 1 206 ? -0.597 -9.906 13.426 1.00 96.00 206 TYR A C 1
ATOM 1543 O O . TYR A 1 206 ? -1.381 -8.991 13.164 1.00 96.00 206 TYR A O 1
ATOM 1551 N N . VAL A 1 207 ? -0.140 -10.111 14.667 1.00 95.25 207 VAL A N 1
ATOM 1552 C CA . VAL A 1 207 ? -0.458 -9.236 15.807 1.00 95.25 207 VAL A CA 1
ATOM 1553 C C . VAL A 1 207 ? 0.777 -8.442 16.215 1.00 95.25 207 VAL A C 1
ATOM 1555 O O . VAL A 1 207 ? 1.799 -9.011 16.587 1.00 95.25 207 VAL A O 1
ATOM 1558 N N . TYR A 1 208 ? 0.645 -7.118 16.207 1.00 92.69 208 TYR A N 1
ATOM 1559 C CA . TYR A 1 208 ? 1.685 -6.177 16.610 1.00 92.69 208 TYR A CA 1
ATOM 1560 C C . TYR A 1 208 ? 1.125 -5.297 17.723 1.00 92.69 208 TYR A C 1
ATOM 1562 O O . TYR A 1 208 ? 0.053 -4.712 17.570 1.00 92.69 208 TYR A O 1
ATOM 1570 N N . ILE A 1 209 ? 1.817 -5.234 18.859 1.00 90.69 209 ILE A N 1
ATOM 1571 C CA . ILE A 1 209 ? 1.384 -4.465 20.031 1.00 90.69 209 ILE A CA 1
ATOM 1572 C C . ILE A 1 209 ? 2.429 -3.390 20.294 1.00 90.69 209 ILE A C 1
ATOM 1574 O O . ILE A 1 209 ? 3.601 -3.696 20.497 1.00 90.69 209 ILE A O 1
ATOM 1578 N N . LEU A 1 210 ? 1.993 -2.140 20.298 1.00 90.75 210 LEU A N 1
ATOM 1579 C CA . LEU A 1 210 ? 2.829 -0.960 20.480 1.00 90.75 210 LEU A CA 1
ATOM 1580 C C . LEU A 1 210 ? 2.410 -0.254 21.767 1.00 90.75 210 LEU A C 1
ATOM 1582 O O . LEU A 1 210 ? 1.222 -0.220 22.093 1.00 90.75 210 LEU A O 1
ATOM 1586 N N . ALA A 1 211 ? 3.361 0.293 22.527 1.00 89.19 211 ALA A N 1
ATOM 1587 C CA . ALA A 1 211 ? 3.035 0.879 23.827 1.00 89.19 211 ALA A CA 1
ATOM 1588 C C . ALA A 1 211 ? 2.262 2.197 23.687 1.00 89.19 211 ALA A C 1
ATOM 1590 O O . ALA A 1 211 ? 1.380 2.482 24.495 1.00 89.19 211 ALA A O 1
ATOM 1591 N N . ASP A 1 212 ? 2.589 2.988 22.668 1.00 89.31 212 ASP A N 1
ATOM 1592 C CA . ASP A 1 212 ? 1.960 4.269 22.364 1.00 89.31 212 ASP A CA 1
ATOM 1593 C C . ASP A 1 212 ? 2.217 4.684 20.900 1.00 89.31 212 ASP A C 1
ATOM 1595 O O . ASP A 1 212 ? 2.853 3.974 20.117 1.00 89.31 212 ASP A O 1
ATOM 1599 N N . PHE A 1 213 ? 1.713 5.853 20.507 1.00 89.31 213 PHE A N 1
ATOM 1600 C CA . PHE A 1 213 ? 1.908 6.400 19.161 1.00 89.31 213 PHE A CA 1
ATOM 1601 C C . PHE A 1 213 ? 3.350 6.873 18.884 1.00 89.31 213 PHE A C 1
ATOM 1603 O O . PHE A 1 213 ? 3.730 7.080 17.728 1.00 89.31 213 PHE A O 1
ATOM 1610 N N . GLY A 1 214 ? 4.194 7.013 19.909 1.00 89.25 214 GLY A N 1
ATOM 1611 C CA . GLY A 1 214 ? 5.638 7.167 19.745 1.00 89.25 214 GLY A CA 1
ATOM 1612 C C . GLY A 1 214 ? 6.270 5.902 19.167 1.00 89.25 214 GLY A C 1
ATOM 1613 O O . GLY A 1 214 ? 7.042 5.990 18.210 1.00 89.25 214 GLY A O 1
ATOM 1614 N N . ASP A 1 215 ? 5.870 4.731 19.661 1.00 90.19 215 ASP A N 1
ATOM 1615 C CA . ASP A 1 215 ? 6.308 3.439 19.118 1.00 90.19 215 ASP A CA 1
ATOM 1616 C C . ASP A 1 215 ? 5.834 3.231 17.677 1.00 90.19 215 ASP A C 1
ATOM 1618 O O . ASP A 1 215 ? 6.595 2.720 16.861 1.00 90.19 215 ASP A O 1
ATOM 1622 N N . VAL A 1 216 ? 4.633 3.701 17.318 1.00 88.69 216 VAL A N 1
ATOM 1623 C CA . VAL A 1 216 ? 4.146 3.697 15.922 1.00 88.69 216 VAL A CA 1
ATOM 1624 C C . VAL A 1 216 ? 5.088 4.485 15.005 1.00 88.69 216 VAL A C 1
ATOM 1626 O O . VAL A 1 216 ? 5.449 4.021 13.920 1.00 88.69 216 VAL A O 1
ATOM 1629 N N . ARG A 1 217 ? 5.542 5.664 15.447 1.00 87.31 217 ARG A N 1
ATOM 1630 C CA . ARG A 1 217 ? 6.508 6.484 14.698 1.00 87.31 217 ARG A CA 1
ATOM 1631 C C . ARG A 1 217 ? 7.877 5.806 14.592 1.00 87.31 217 ARG A C 1
ATOM 1633 O O . ARG A 1 217 ? 8.512 5.851 13.536 1.00 87.31 217 ARG A O 1
ATOM 1640 N N . ASN A 1 218 ? 8.332 5.165 15.663 1.00 85.88 218 ASN A N 1
ATOM 1641 C CA . ASN A 1 218 ? 9.594 4.426 15.669 1.00 85.88 218 ASN A CA 1
ATOM 1642 C C . ASN A 1 218 ? 9.527 3.208 14.737 1.00 85.88 218 ASN A C 1
ATOM 1644 O O . ASN A 1 218 ? 10.438 2.999 13.938 1.00 85.88 218 ASN A O 1
ATOM 1648 N N . LEU A 1 219 ? 8.416 2.468 14.762 1.00 84.31 219 LEU A N 1
ATOM 1649 C CA . LEU A 1 219 ? 8.140 1.351 13.860 1.00 84.31 219 LEU A CA 1
ATOM 1650 C C . LEU A 1 219 ? 8.208 1.801 12.395 1.00 84.31 219 LEU A C 1
ATOM 1652 O O . LEU A 1 219 ? 8.884 1.177 11.578 1.00 84.31 219 LEU A O 1
ATOM 1656 N N . ALA A 1 220 ? 7.577 2.934 12.073 1.00 82.94 220 ALA A N 1
ATOM 1657 C CA . ALA A 1 220 ? 7.648 3.535 10.744 1.00 82.94 220 ALA A CA 1
ATOM 1658 C C . ALA A 1 220 ? 9.081 3.916 10.326 1.00 82.94 220 ALA A C 1
ATOM 1660 O O . ALA A 1 220 ? 9.425 3.813 9.149 1.00 82.94 220 ALA A O 1
ATOM 1661 N N . THR A 1 221 ? 9.927 4.324 11.276 1.00 82.50 221 THR A N 1
ATOM 1662 C CA . THR A 1 221 ? 11.335 4.673 11.020 1.00 82.50 221 THR A CA 1
ATOM 1663 C C . THR A 1 221 ? 12.160 3.429 10.682 1.00 82.50 221 THR A C 1
ATOM 1665 O O . THR A 1 221 ? 12.853 3.416 9.670 1.00 82.50 221 THR A O 1
ATOM 1668 N N . VAL A 1 222 ? 12.002 2.345 11.447 1.00 79.56 222 VAL A N 1
ATOM 1669 C CA . VAL A 1 222 ? 12.666 1.051 11.185 1.00 79.56 222 VAL A CA 1
ATOM 1670 C C . VAL A 1 222 ? 12.272 0.488 9.818 1.00 79.56 222 VAL A C 1
ATOM 1672 O O . VAL A 1 222 ? 13.099 -0.059 9.092 1.00 79.56 222 VAL A O 1
ATOM 1675 N N . VAL A 1 223 ? 11.002 0.642 9.440 1.00 72.31 223 VAL A N 1
ATOM 1676 C CA . VAL A 1 223 ? 10.508 0.248 8.116 1.00 72.31 223 VAL A CA 1
ATOM 1677 C C . VAL A 1 223 ? 11.155 1.077 7.001 1.00 72.31 223 VAL A C 1
ATOM 1679 O O . VAL A 1 223 ? 11.475 0.528 5.946 1.00 72.31 223 VAL A O 1
ATOM 1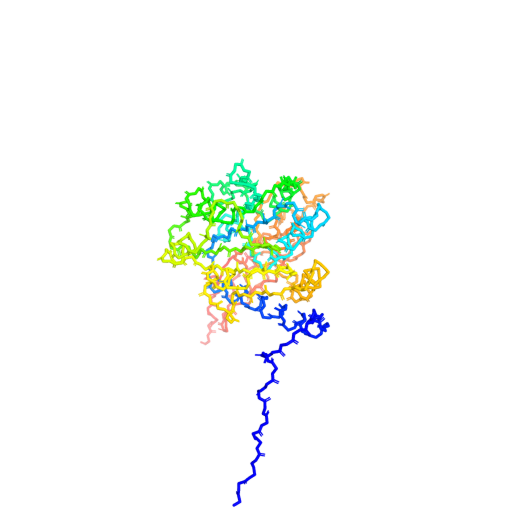682 N N . LYS A 1 224 ? 11.341 2.383 7.220 1.00 73.25 224 LYS A N 1
ATOM 1683 C CA . LYS A 1 224 ? 11.841 3.334 6.220 1.00 73.25 224 LYS A CA 1
ATOM 1684 C C . LYS A 1 224 ? 13.286 3.053 5.801 1.00 73.25 224 LYS A C 1
ATOM 1686 O O . LYS A 1 224 ? 13.563 3.099 4.607 1.00 73.25 224 LYS A O 1
ATOM 1691 N N . ASP A 1 225 ? 14.174 2.760 6.746 1.00 68.19 225 ASP A N 1
ATOM 1692 C CA . ASP A 1 225 ? 15.625 2.699 6.493 1.00 68.19 225 ASP A CA 1
ATOM 1693 C C . ASP A 1 225 ? 16.056 1.515 5.597 1.00 68.19 225 ASP A C 1
ATOM 1695 O O . ASP A 1 225 ? 17.123 1.552 4.988 1.00 68.19 225 ASP A O 1
ATOM 1699 N N . ASP A 1 226 ? 15.201 0.497 5.446 1.00 60.09 226 ASP A N 1
ATOM 1700 C CA . ASP A 1 226 ? 15.467 -0.711 4.646 1.00 60.09 226 ASP A CA 1
ATOM 1701 C C . ASP A 1 226 ? 14.710 -0.771 3.310 1.00 60.09 226 ASP A C 1
ATOM 1703 O O . ASP A 1 226 ? 14.811 -1.759 2.559 1.00 60.09 226 ASP A O 1
ATOM 1707 N N . ILE A 1 227 ? 13.917 0.254 2.995 1.00 64.12 227 ILE A N 1
ATOM 1708 C CA . ILE A 1 227 ? 13.350 0.413 1.658 1.00 64.12 227 ILE A CA 1
ATOM 1709 C C . ILE A 1 227 ? 14.467 1.009 0.808 1.00 64.12 227 ILE A C 1
ATOM 1711 O O . ILE A 1 227 ? 14.681 2.215 0.800 1.00 64.12 227 ILE A O 1
ATOM 1715 N N . LYS A 1 228 ? 15.218 0.148 0.109 1.00 58.12 228 LYS A N 1
ATOM 1716 C CA . LYS A 1 228 ? 16.110 0.618 -0.956 1.00 58.12 228 LYS A CA 1
ATOM 1717 C C . LYS A 1 228 ? 15.254 1.419 -1.936 1.00 58.12 228 LYS A C 1
ATOM 1719 O O . LYS A 1 228 ? 14.237 0.889 -2.384 1.00 58.12 228 LYS A O 1
ATOM 1724 N N . ASP A 1 229 ? 15.685 2.636 -2.269 1.00 58.53 229 ASP A N 1
ATOM 1725 C CA . ASP A 1 229 ? 15.033 3.595 -3.186 1.00 58.53 229 ASP A CA 1
ATOM 1726 C C . ASP A 1 229 ? 14.913 3.092 -4.644 1.00 58.53 229 ASP A C 1
ATOM 1728 O O . ASP A 1 229 ? 14.843 3.873 -5.585 1.00 58.53 229 ASP A O 1
ATOM 1732 N N . TYR A 1 230 ? 14.928 1.777 -4.863 1.00 67.94 230 TYR A N 1
ATOM 1733 C CA . TYR A 1 230 ? 14.745 1.181 -6.170 1.00 67.94 230 TYR A CA 1
ATOM 1734 C C . TYR A 1 230 ? 13.267 0.858 -6.392 1.00 67.94 230 TYR A C 1
ATOM 1736 O O . TYR A 1 230 ? 12.739 -0.143 -5.895 1.00 67.94 230 TYR A O 1
ATOM 1744 N N . ASP A 1 231 ? 12.604 1.719 -7.155 1.00 80.12 231 ASP A N 1
ATOM 1745 C CA . ASP A 1 231 ? 11.279 1.467 -7.701 1.00 80.12 231 ASP A CA 1
ATOM 1746 C C . ASP A 1 231 ? 11.394 0.530 -8.913 1.00 80.12 231 ASP A C 1
ATOM 1748 O O . ASP A 1 231 ? 11.973 0.865 -9.940 1.00 80.12 231 ASP A O 1
ATOM 1752 N N . ALA A 1 232 ? 10.833 -0.675 -8.800 1.00 79.31 232 ALA A N 1
ATOM 1753 C CA . ALA A 1 232 ? 10.814 -1.637 -9.907 1.00 79.31 232 ALA A CA 1
ATOM 1754 C C . ALA A 1 232 ? 9.692 -1.359 -10.925 1.00 79.31 232 ALA A C 1
ATOM 1756 O O . ALA A 1 232 ? 9.748 -1.838 -12.057 1.00 79.31 232 ALA A O 1
ATOM 1757 N N . TYR A 1 233 ? 8.662 -0.613 -10.514 1.00 87.00 233 TYR A N 1
ATOM 1758 C CA . TYR A 1 233 ? 7.474 -0.340 -11.314 1.00 87.00 233 TYR A CA 1
ATOM 1759 C C . TYR A 1 233 ? 7.128 1.142 -11.259 1.00 87.00 233 TYR A C 1
ATOM 1761 O O . TYR A 1 233 ? 7.117 1.756 -10.186 1.00 87.00 233 TYR A O 1
ATOM 1769 N N . PHE A 1 234 ? 6.770 1.672 -12.419 1.00 92.62 234 PHE A N 1
ATOM 1770 C CA . PHE A 1 234 ? 6.398 3.060 -12.627 1.00 92.62 234 PHE A CA 1
ATOM 1771 C C . PHE A 1 234 ? 5.058 3.101 -13.362 1.00 92.62 234 PHE A C 1
ATOM 1773 O O . PHE A 1 234 ? 4.812 2.248 -14.209 1.00 92.62 234 PHE A O 1
ATOM 1780 N N . ASP A 1 235 ? 4.221 4.090 -13.064 1.00 94.06 235 ASP A N 1
ATOM 1781 C CA . ASP A 1 235 ? 2.999 4.382 -13.818 1.00 94.06 235 ASP A CA 1
ATOM 1782 C C . ASP A 1 235 ? 3.177 5.717 -14.540 1.00 94.06 235 ASP A C 1
ATOM 1784 O O . ASP A 1 235 ? 3.476 6.728 -13.906 1.00 94.06 235 ASP A O 1
ATOM 1788 N N . THR A 1 236 ? 2.992 5.755 -15.859 1.00 93.62 236 THR A N 1
ATOM 1789 C CA . THR A 1 236 ? 3.091 7.008 -16.625 1.00 93.62 236 THR A CA 1
ATOM 1790 C C . THR A 1 236 ? 2.064 8.029 -16.144 1.00 93.62 236 THR A C 1
ATOM 1792 O O . THR A 1 236 ? 0.891 7.696 -15.962 1.00 93.62 236 THR A O 1
ATOM 1795 N N . VAL A 1 237 ? 2.489 9.279 -15.998 1.00 93.50 237 VAL A N 1
ATOM 1796 C CA . VAL A 1 237 ? 1.630 10.403 -15.613 1.00 93.50 237 VAL A CA 1
ATOM 1797 C C . VAL A 1 237 ? 1.779 11.556 -16.602 1.00 93.50 237 VAL A C 1
ATOM 1799 O O . VAL A 1 237 ? 2.578 11.505 -17.537 1.00 93.50 237 VAL A O 1
ATOM 1802 N N . SER A 1 238 ? 0.972 12.599 -16.419 1.00 92.06 238 SER A N 1
ATOM 1803 C CA . SER A 1 238 ? 1.038 13.782 -17.271 1.00 92.06 238 SER A CA 1
ATOM 1804 C C . SER A 1 238 ? 2.383 14.502 -17.125 1.00 92.06 238 SER A C 1
ATOM 1806 O O . SER A 1 238 ? 2.941 14.585 -16.030 1.00 92.06 238 SER A O 1
ATOM 1808 N N . ALA A 1 239 ? 2.905 15.026 -18.236 1.00 89.56 239 ALA A N 1
ATOM 1809 C CA . ALA A 1 239 ? 4.247 15.604 -18.309 1.00 89.56 239 ALA A CA 1
ATOM 1810 C C . ALA A 1 239 ? 4.461 16.803 -17.364 1.00 89.56 239 ALA A C 1
ATOM 1812 O O . ALA A 1 239 ? 5.578 17.032 -16.908 1.00 89.56 239 ALA A O 1
ATOM 1813 N N . ASP A 1 240 ? 3.402 17.542 -17.031 1.00 89.69 240 ASP A N 1
ATOM 1814 C CA . ASP A 1 240 ? 3.435 18.675 -16.101 1.00 89.69 240 ASP A CA 1
ATOM 1815 C C . ASP A 1 240 ? 3.754 18.269 -14.652 1.00 89.69 240 ASP A C 1
ATOM 1817 O O . ASP A 1 240 ? 4.234 19.098 -13.880 1.00 89.69 240 ASP A O 1
ATOM 1821 N N . GLN A 1 241 ? 3.561 16.998 -14.283 1.00 90.81 241 GLN A N 1
ATOM 1822 C CA . GLN A 1 241 ? 3.788 16.528 -12.912 1.00 90.81 241 GLN A CA 1
ATOM 1823 C C . GLN A 1 241 ? 5.270 16.380 -12.547 1.00 90.81 241 GLN A C 1
ATOM 1825 O O . GLN A 1 241 ? 5.611 16.434 -11.369 1.00 90.81 241 GLN A O 1
ATOM 1830 N N . CYS A 1 242 ? 6.168 16.222 -13.524 1.00 89.38 242 CYS A N 1
ATOM 1831 C CA . CYS A 1 242 ? 7.595 16.040 -13.246 1.00 89.38 242 CYS A CA 1
ATOM 1832 C C . CYS A 1 242 ? 8.341 17.353 -12.985 1.00 89.38 242 CYS A C 1
ATOM 1834 O O . CYS A 1 242 ? 9.515 17.314 -12.623 1.00 89.38 242 CYS A O 1
ATOM 1836 N N . GLY A 1 243 ? 7.692 18.514 -13.147 1.00 77.12 243 GLY A N 1
ATOM 1837 C CA . GLY A 1 243 ? 8.259 19.845 -12.880 1.00 77.12 243 GLY A CA 1
ATOM 1838 C C . GLY A 1 243 ? 9.439 20.265 -13.776 1.00 77.12 243 GLY A C 1
ATOM 1839 O O . GLY A 1 243 ? 9.696 21.458 -13.921 1.00 77.12 243 GLY A O 1
ATOM 1840 N N . SER A 1 244 ? 10.137 19.315 -14.402 1.00 75.94 244 SER A N 1
ATOM 1841 C CA . SER A 1 244 ? 11.247 19.484 -15.337 1.00 75.94 244 SER A CA 1
ATOM 1842 C C . SER A 1 244 ? 10.887 18.942 -16.724 1.00 75.94 244 SER A C 1
ATOM 1844 O O . SER A 1 244 ? 10.010 18.092 -16.880 1.00 75.94 244 SER A O 1
ATOM 1846 N N . SER A 1 245 ? 11.574 19.443 -17.755 1.00 86.69 245 SER A N 1
ATOM 1847 C CA . SER A 1 245 ? 11.471 18.861 -19.094 1.00 86.69 245 SER A CA 1
ATOM 1848 C C . SER A 1 245 ? 12.270 17.563 -19.121 1.00 86.69 245 SER A C 1
ATOM 1850 O O . SER A 1 245 ? 13.501 17.605 -19.118 1.00 86.69 245 SER A O 1
ATOM 1852 N N . CYS A 1 246 ? 11.577 16.427 -19.155 1.00 92.75 246 CYS A N 1
ATOM 1853 C CA . CYS A 1 246 ? 12.205 15.131 -19.394 1.00 92.75 246 CYS A CA 1
ATOM 1854 C C . CYS A 1 246 ? 12.939 15.112 -20.748 1.00 92.75 246 CYS A C 1
ATOM 1856 O O . CYS A 1 246 ? 12.612 15.896 -21.649 1.00 92.75 246 CYS A O 1
ATOM 1858 N N . ASP A 1 247 ? 13.925 14.216 -20.901 1.00 94.31 247 ASP A N 1
ATOM 1859 C CA . ASP A 1 247 ? 14.533 13.930 -22.209 1.00 94.31 247 ASP A CA 1
ATOM 1860 C C . ASP A 1 247 ? 13.426 13.590 -23.223 1.00 94.31 247 ASP A C 1
ATOM 1862 O O . ASP A 1 247 ? 12.415 12.981 -22.883 1.00 94.31 247 ASP A O 1
ATOM 1866 N N . SER A 1 248 ? 13.641 13.916 -24.497 1.00 93.62 248 SER A N 1
ATOM 1867 C CA . SER A 1 248 ? 12.784 13.478 -25.612 1.00 93.62 248 SER A CA 1
ATOM 1868 C C . SER A 1 248 ? 12.534 11.960 -25.694 1.00 93.62 248 SER A C 1
ATOM 1870 O O . SER A 1 248 ? 11.635 11.534 -26.410 1.00 93.62 248 SER A O 1
ATOM 1872 N N . ARG A 1 249 ? 13.357 11.157 -25.011 1.00 95.12 249 ARG A N 1
ATOM 1873 C CA . ARG A 1 249 ? 13.322 9.686 -24.930 1.00 95.12 249 ARG A CA 1
ATOM 1874 C C . ARG A 1 249 ? 12.979 9.214 -23.513 1.00 95.12 249 ARG A C 1
ATOM 1876 O O . ARG A 1 249 ? 13.387 8.128 -23.091 1.00 95.12 249 ARG A O 1
ATOM 1883 N N . ALA A 1 250 ? 12.300 10.065 -22.755 1.00 95.44 250 ALA A N 1
ATOM 1884 C CA . ALA A 1 250 ? 11.837 9.806 -21.408 1.00 95.44 250 ALA A CA 1
ATOM 1885 C C . ALA A 1 250 ? 10.366 10.186 -21.257 1.00 95.44 250 ALA A C 1
ATOM 1887 O O . ALA A 1 250 ? 9.819 11.015 -21.983 1.00 95.44 250 ALA A O 1
ATOM 1888 N N . LEU A 1 251 ? 9.738 9.581 -20.259 1.00 94.31 251 LEU A N 1
ATOM 1889 C CA . LEU A 1 251 ? 8.357 9.820 -19.879 1.00 94.31 251 LEU A CA 1
ATOM 1890 C C . LEU A 1 251 ? 8.320 10.336 -18.445 1.00 94.31 251 LEU A C 1
ATOM 1892 O O . LEU A 1 251 ? 9.145 9.946 -17.619 1.00 94.31 251 LEU A O 1
ATOM 1896 N N . CYS A 1 252 ? 7.338 11.178 -18.139 1.00 95.06 252 CYS A N 1
ATOM 1897 C CA . CYS A 1 252 ? 7.033 11.497 -16.754 1.00 95.06 252 CYS A CA 1
ATOM 1898 C C . CYS A 1 252 ? 6.257 10.334 -16.129 1.00 95.06 252 CYS A C 1
ATOM 1900 O O . CYS A 1 252 ? 5.255 9.878 -16.690 1.00 95.06 252 CYS A O 1
ATOM 1902 N N . ALA A 1 253 ? 6.710 9.836 -14.982 1.00 94.94 253 ALA A N 1
ATOM 1903 C CA . ALA A 1 253 ? 6.077 8.708 -14.318 1.00 94.94 253 ALA A CA 1
ATOM 1904 C C . ALA A 1 253 ? 6.047 8.863 -12.796 1.00 94.94 253 ALA A C 1
ATOM 1906 O O . ALA A 1 253 ? 6.879 9.534 -12.189 1.00 94.94 253 ALA A O 1
ATOM 1907 N N . CYS A 1 254 ? 5.075 8.196 -12.188 1.00 94.94 254 CYS A N 1
ATOM 1908 C CA . CYS A 1 254 ? 4.985 7.974 -10.761 1.00 94.94 254 CYS A CA 1
ATOM 1909 C C . CYS A 1 254 ? 5.705 6.677 -10.391 1.00 94.94 254 CYS A C 1
ATOM 1911 O O . CYS A 1 254 ? 5.339 5.600 -10.867 1.00 94.94 254 CYS A O 1
ATOM 1913 N N . ALA A 1 255 ? 6.678 6.761 -9.495 1.00 92.88 255 ALA A N 1
ATOM 1914 C CA . ALA A 1 255 ? 7.251 5.606 -8.825 1.00 92.88 255 ALA A CA 1
ATOM 1915 C C . ALA A 1 255 ? 6.215 4.949 -7.892 1.00 92.88 255 ALA A C 1
ATOM 1917 O O . ALA A 1 255 ? 5.729 5.562 -6.937 1.00 92.88 255 ALA A O 1
ATOM 1918 N N . THR A 1 256 ? 5.860 3.691 -8.166 1.00 92.44 256 THR A N 1
ATOM 1919 C CA . THR A 1 256 ? 4.717 3.022 -7.511 1.00 92.44 256 THR A CA 1
ATOM 1920 C C . THR A 1 256 ? 4.959 2.646 -6.049 1.00 92.44 256 THR A C 1
ATOM 1922 O O . THR A 1 256 ? 4.003 2.329 -5.342 1.00 92.44 256 THR A O 1
ATOM 1925 N N . ARG A 1 257 ? 6.201 2.659 -5.564 1.00 90.19 257 ARG A N 1
ATOM 1926 C CA . ARG A 1 257 ? 6.540 2.371 -4.168 1.00 90.19 257 ARG A CA 1
ATOM 1927 C C . ARG A 1 257 ? 6.890 3.656 -3.420 1.00 90.19 257 ARG A C 1
ATOM 1929 O O . ARG A 1 257 ? 6.321 3.912 -2.356 1.00 90.19 257 ARG A O 1
ATOM 1936 N N . SER A 1 258 ? 7.768 4.496 -3.973 1.00 89.62 258 SER A N 1
ATOM 1937 C CA . SER A 1 258 ? 8.184 5.736 -3.294 1.00 89.62 258 SER A CA 1
ATOM 1938 C C . SER A 1 258 ? 7.142 6.859 -3.345 1.00 89.62 258 SER A C 1
ATOM 1940 O O . SER A 1 258 ? 7.094 7.665 -2.412 1.00 89.62 258 SER A O 1
ATOM 1942 N N . GLY A 1 259 ? 6.284 6.888 -4.373 1.00 91.69 259 GLY A N 1
ATOM 1943 C CA . GLY A 1 259 ? 5.296 7.952 -4.592 1.00 91.69 259 GLY A CA 1
ATOM 1944 C C . GLY A 1 259 ? 5.884 9.236 -5.173 1.00 91.69 259 GLY A C 1
ATOM 1945 O O . GLY A 1 259 ? 5.227 10.275 -5.146 1.00 91.69 259 GLY A O 1
ATOM 1946 N N . SER A 1 260 ? 7.117 9.176 -5.676 1.00 90.75 260 SER A N 1
ATOM 1947 C CA . SER A 1 260 ? 7.787 10.304 -6.319 1.00 90.75 260 SER A CA 1
ATOM 1948 C C . SER A 1 260 ? 7.430 10.373 -7.802 1.00 90.75 260 SER A C 1
ATOM 1950 O O . SER A 1 260 ? 7.380 9.351 -8.484 1.00 90.75 260 SER A O 1
ATOM 1952 N N . THR A 1 261 ? 7.219 11.579 -8.321 1.00 93.19 261 THR A N 1
ATOM 1953 C CA . THR A 1 261 ? 7.114 11.828 -9.763 1.00 93.19 261 THR A CA 1
ATOM 1954 C C . THR A 1 261 ? 8.490 12.166 -10.323 1.00 93.19 261 THR A C 1
ATOM 1956 O O . THR A 1 261 ? 9.145 13.090 -9.839 1.00 93.19 261 THR A O 1
ATOM 1959 N N . LEU A 1 262 ? 8.938 11.423 -11.332 1.00 92.31 262 LEU A N 1
ATOM 1960 C CA . LEU A 1 262 ? 10.253 11.583 -11.945 1.00 92.31 262 LEU A CA 1
ATOM 1961 C C . LEU A 1 262 ? 10.225 11.236 -13.434 1.00 92.31 262 LEU A C 1
ATOM 1963 O O . LEU A 1 262 ? 9.373 10.481 -13.907 1.00 92.31 262 LEU A O 1
ATOM 1967 N N . CYS A 1 263 ? 11.183 11.793 -14.170 1.00 94.31 263 CYS A N 1
ATOM 1968 C CA . CYS A 1 263 ? 11.436 11.381 -15.539 1.00 94.31 263 CYS A CA 1
ATOM 1969 C C . CYS A 1 263 ? 12.074 9.991 -15.539 1.00 94.31 263 CYS A C 1
ATOM 1971 O O . CYS A 1 263 ? 13.008 9.730 -14.785 1.00 94.31 263 CYS A O 1
ATOM 1973 N N . VAL A 1 264 ? 11.602 9.110 -16.413 1.00 94.19 264 VAL A N 1
ATOM 1974 C CA . VAL A 1 264 ? 12.145 7.762 -16.591 1.00 94.19 264 VAL A CA 1
ATOM 1975 C C . VAL A 1 264 ? 12.385 7.491 -18.066 1.00 94.19 264 VAL A C 1
ATOM 1977 O O . VAL A 1 264 ? 11.551 7.823 -18.908 1.00 94.19 264 VAL A O 1
ATOM 1980 N N . CYS A 1 265 ? 13.530 6.896 -18.397 1.00 95.38 265 CYS A N 1
ATOM 1981 C CA . CYS A 1 265 ? 13.869 6.602 -19.786 1.00 95.38 265 CYS A CA 1
ATOM 1982 C C . CYS A 1 265 ? 12.925 5.550 -20.374 1.00 95.38 265 CYS A C 1
ATOM 1984 O O . CYS A 1 265 ? 12.543 4.598 -19.689 1.00 95.38 265 CYS A O 1
ATOM 1986 N N . GLU A 1 266 ? 12.579 5.705 -21.650 1.00 95.56 266 GLU A N 1
ATOM 1987 C CA . GLU A 1 266 ? 11.781 4.733 -22.398 1.00 95.56 266 GLU A CA 1
ATOM 1988 C C . GLU A 1 266 ? 12.465 3.354 -22.485 1.00 95.56 266 GLU A C 1
ATOM 1990 O O . GLU A 1 266 ? 13.671 3.201 -22.267 1.00 95.56 266 GLU A O 1
ATOM 1995 N N . ALA A 1 267 ? 11.696 2.324 -22.856 1.00 94.06 267 ALA A N 1
ATOM 1996 C CA . ALA A 1 267 ? 12.250 1.005 -23.152 1.00 94.06 267 ALA A CA 1
ATOM 1997 C C . ALA A 1 267 ? 13.349 1.096 -24.233 1.00 94.06 267 ALA A C 1
ATOM 1999 O O . ALA A 1 267 ? 13.254 1.862 -25.196 1.00 94.06 267 ALA A O 1
ATOM 2000 N N . GLY A 1 268 ? 14.415 0.316 -24.059 1.00 95.19 268 GLY A N 1
ATOM 2001 C CA . GLY A 1 268 ? 15.629 0.403 -24.874 1.00 95.19 268 GLY A CA 1
ATOM 2002 C C . GLY A 1 268 ? 16.557 1.577 -24.544 1.00 95.19 268 GLY A C 1
ATOM 2003 O O . GLY A 1 268 ? 17.590 1.699 -25.204 1.00 95.19 268 GLY A O 1
ATOM 2004 N N . PHE A 1 269 ? 16.248 2.403 -23.537 1.00 96.25 269 PHE A N 1
ATOM 2005 C CA . PHE A 1 269 ? 17.115 3.484 -23.064 1.00 96.25 269 PHE A CA 1
ATOM 2006 C C . PHE A 1 269 ? 17.447 3.371 -21.568 1.00 96.25 269 PHE A C 1
ATOM 2008 O O . PHE A 1 269 ? 16.643 2.939 -20.743 1.00 96.25 269 PHE A O 1
ATOM 2015 N N . THR A 1 270 ? 18.643 3.808 -21.196 1.00 94.38 270 THR A N 1
ATOM 2016 C CA . THR A 1 270 ? 19.136 3.894 -19.815 1.00 94.38 270 THR A CA 1
ATOM 2017 C C . THR A 1 270 ? 19.527 5.325 -19.478 1.00 94.38 270 THR A C 1
ATOM 2019 O O . THR A 1 270 ? 19.856 6.098 -20.373 1.00 94.38 270 THR A O 1
ATOM 2022 N N . GLY A 1 271 ? 19.527 5.670 -18.196 1.00 92.56 271 GLY A N 1
ATOM 2023 C CA . GLY A 1 271 ? 19.840 7.015 -17.723 1.00 92.56 271 GLY A CA 1
ATOM 2024 C C . GLY A 1 271 ? 18.896 7.437 -16.607 1.00 92.56 271 GLY A C 1
ATOM 2025 O O . GLY A 1 271 ? 18.128 6.626 -16.101 1.00 92.56 271 GLY A O 1
ATOM 2026 N N . ASP A 1 272 ? 18.942 8.715 -16.256 1.00 90.44 272 ASP A N 1
ATOM 2027 C CA . ASP A 1 272 ? 18.180 9.319 -15.154 1.00 90.44 272 ASP A CA 1
ATOM 2028 C C . ASP A 1 272 ? 16.846 9.953 -15.601 1.00 90.44 272 ASP A C 1
ATOM 2030 O O . ASP A 1 272 ? 16.211 10.679 -14.842 1.00 90.44 272 ASP A O 1
ATOM 2034 N N . GLY A 1 273 ? 16.440 9.738 -16.858 1.00 91.81 273 GLY A N 1
ATOM 2035 C CA . GLY A 1 273 ? 15.243 10.340 -17.456 1.00 91.81 273 GLY A CA 1
ATOM 2036 C C . GLY A 1 273 ? 15.409 11.795 -17.914 1.00 91.81 273 GLY A C 1
ATOM 2037 O O . GLY A 1 273 ? 14.606 12.276 -18.714 1.00 91.81 273 GLY A O 1
ATOM 2038 N N . VAL A 1 274 ? 16.457 12.490 -17.470 1.00 91.75 274 VAL A N 1
ATOM 2039 C CA . VAL A 1 274 ? 16.850 13.817 -17.979 1.00 91.75 274 VAL A CA 1
ATOM 2040 C C . VAL A 1 274 ? 17.866 13.672 -19.113 1.00 91.75 274 VAL A C 1
ATOM 2042 O O . VAL A 1 274 ? 17.864 14.459 -20.057 1.00 91.75 274 VAL A O 1
ATOM 2045 N N . SER A 1 275 ? 18.703 12.639 -19.051 1.00 93.81 275 SER A N 1
ATOM 2046 C CA . SER A 1 275 ? 19.649 12.245 -20.089 1.00 93.81 275 SER A CA 1
ATOM 2047 C C . SER A 1 275 ? 19.527 10.750 -20.346 1.00 93.81 275 SER A C 1
ATOM 2049 O O . SER A 1 275 ? 20.040 9.921 -19.591 1.00 93.81 275 SER A O 1
ATOM 2051 N N . CYS A 1 276 ? 18.841 10.395 -21.429 1.00 96.06 276 CYS A N 1
ATOM 2052 C CA . CYS A 1 276 ? 18.669 9.000 -21.820 1.00 96.06 276 CYS A CA 1
ATOM 2053 C C . CYS A 1 276 ? 19.677 8.597 -22.899 1.00 96.06 276 CYS A C 1
ATOM 2055 O O . CYS A 1 276 ? 20.011 9.358 -23.805 1.00 96.06 276 CYS A O 1
ATOM 2057 N N . GLN A 1 277 ? 20.183 7.376 -22.827 1.00 96.44 277 GLN A N 1
ATOM 2058 C CA . GLN A 1 277 ? 21.114 6.807 -23.796 1.00 96.44 277 GLN A CA 1
ATOM 2059 C C . GLN A 1 277 ? 20.609 5.448 -24.245 1.00 96.44 277 GLN A C 1
ATOM 2061 O O . GLN A 1 277 ? 20.028 4.705 -23.460 1.00 96.44 277 GLN A O 1
ATOM 2066 N N . GLU A 1 278 ? 20.798 5.129 -25.520 1.00 97.00 278 GLU A N 1
ATOM 2067 C CA . GLU A 1 278 ? 20.375 3.843 -26.065 1.00 97.00 278 GLU A CA 1
ATOM 2068 C C . GLU A 1 278 ? 21.123 2.700 -25.378 1.00 97.00 278 GLU A C 1
ATOM 2070 O O . GLU A 1 278 ? 22.331 2.780 -25.141 1.00 97.00 278 GLU A O 1
ATOM 2075 N N . CYS A 1 279 ? 20.417 1.605 -25.103 1.00 96.81 279 CYS A N 1
ATOM 2076 C CA . CYS A 1 279 ? 21.054 0.375 -24.662 1.00 96.81 279 CYS A CA 1
ATOM 2077 C C . CYS A 1 279 ? 22.077 -0.074 -25.701 1.00 96.81 279 CYS A C 1
ATOM 2079 O O . CYS A 1 279 ? 21.750 -0.256 -26.876 1.00 96.81 279 CYS A O 1
ATOM 2081 N N . LEU A 1 280 ? 23.326 -0.241 -25.271 1.00 97.06 280 LEU A N 1
ATOM 2082 C CA . LEU A 1 280 ? 24.402 -0.650 -26.160 1.00 97.06 280 LEU A CA 1
ATOM 2083 C C . LEU A 1 280 ? 24.201 -2.084 -26.638 1.00 97.06 280 LEU A C 1
ATOM 2085 O O . LEU A 1 280 ? 23.512 -2.896 -26.013 1.00 97.06 280 LEU A O 1
ATOM 2089 N N . ILE A 1 281 ? 24.860 -2.402 -27.748 1.00 96.75 281 ILE A N 1
ATOM 2090 C CA . ILE A 1 281 ? 24.802 -3.735 -28.319 1.00 96.75 281 ILE A CA 1
ATOM 2091 C C . ILE A 1 281 ? 25.245 -4.789 -27.286 1.00 96.75 281 ILE A C 1
ATOM 2093 O O . ILE A 1 281 ? 26.294 -4.651 -26.661 1.00 96.75 281 ILE A O 1
ATOM 2097 N N . GLY A 1 282 ? 24.466 -5.865 -27.156 1.00 95.75 282 GLY A N 1
ATOM 2098 C CA . GLY A 1 282 ? 24.662 -6.894 -26.130 1.00 95.75 282 GLY A CA 1
ATOM 2099 C C . GLY A 1 282 ? 23.853 -6.652 -24.856 1.00 95.75 282 GLY A C 1
ATOM 2100 O O . GLY A 1 282 ? 23.946 -7.451 -23.927 1.00 95.75 282 GLY A O 1
ATOM 2101 N N . THR A 1 283 ? 23.043 -5.592 -24.816 1.00 97.06 283 THR A N 1
ATOM 2102 C CA . THR A 1 283 ? 22.118 -5.287 -23.719 1.00 97.06 283 THR A CA 1
ATOM 2103 C C . THR A 1 283 ? 20.730 -4.936 -24.257 1.00 97.06 283 THR A C 1
ATOM 2105 O O . THR A 1 283 ? 20.585 -4.573 -25.424 1.00 97.06 283 THR A O 1
ATOM 2108 N N . TYR A 1 284 ? 19.704 -5.051 -23.418 1.00 95.56 284 TYR A N 1
ATOM 2109 C CA . TYR A 1 284 ? 18.317 -4.722 -23.751 1.00 95.56 284 TYR A CA 1
ATOM 2110 C C . TYR A 1 284 ? 17.580 -4.133 -22.542 1.00 95.56 284 TYR A C 1
ATOM 2112 O O . TYR A 1 284 ? 18.017 -4.292 -21.401 1.00 95.56 284 TYR A O 1
ATOM 2120 N N . LYS A 1 285 ? 16.436 -3.480 -22.765 1.00 94.31 285 LYS A N 1
ATOM 2121 C CA . LYS A 1 285 ? 15.546 -3.032 -21.681 1.00 94.31 285 LYS A CA 1
ATOM 2122 C C . LYS A 1 285 ? 14.087 -3.051 -22.124 1.00 94.31 285 LYS A C 1
ATOM 2124 O O . LYS A 1 285 ? 13.736 -2.402 -23.103 1.00 94.31 285 LYS A O 1
ATOM 2129 N N . THR A 1 286 ? 13.256 -3.788 -21.391 1.00 91.31 286 THR A N 1
ATOM 2130 C CA . THR A 1 286 ? 11.865 -4.109 -21.764 1.00 91.31 286 THR A CA 1
ATOM 2131 C C . THR A 1 286 ? 10.827 -3.109 -21.284 1.00 91.31 286 THR A C 1
ATOM 2133 O O . THR A 1 286 ? 9.758 -3.015 -21.879 1.00 91.31 286 THR A O 1
ATOM 2136 N N . ALA A 1 287 ? 11.121 -2.377 -20.216 1.00 88.81 287 ALA A N 1
ATOM 2137 C CA . ALA A 1 287 ? 10.209 -1.422 -19.609 1.00 88.81 287 ALA A CA 1
ATOM 2138 C C . ALA A 1 287 ? 10.879 -0.054 -19.487 1.00 88.81 287 ALA A C 1
ATOM 2140 O O . ALA A 1 287 ? 12.109 0.052 -19.460 1.00 88.81 287 ALA A O 1
ATOM 2141 N N . TYR A 1 288 ? 10.059 0.988 -19.411 1.00 89.69 288 TYR A N 1
ATOM 2142 C CA . TYR A 1 288 ? 10.535 2.304 -19.013 1.00 89.69 288 TYR A CA 1
ATOM 2143 C C . TYR A 1 288 ? 10.970 2.285 -17.541 1.00 89.69 288 TYR A C 1
ATOM 2145 O O . TYR A 1 288 ? 10.487 1.478 -16.747 1.00 89.69 288 TYR A O 1
ATOM 2153 N N . GLY A 1 289 ? 11.918 3.145 -17.188 1.00 89.12 289 GLY A N 1
ATOM 2154 C CA . GLY A 1 289 ? 12.501 3.212 -15.846 1.00 89.12 289 GLY A CA 1
ATOM 2155 C C . GLY A 1 289 ? 13.852 3.921 -15.854 1.00 89.12 289 GLY A C 1
ATOM 2156 O O . GLY A 1 289 ? 14.404 4.221 -16.915 1.00 89.12 289 GLY A O 1
ATOM 2157 N N . ASP A 1 290 ? 14.427 4.127 -14.682 1.00 83.31 290 ASP A N 1
ATOM 2158 C CA . ASP A 1 290 ? 15.767 4.695 -14.456 1.00 83.31 290 ASP A CA 1
ATOM 2159 C C . ASP A 1 290 ? 16.877 3.623 -14.360 1.00 83.31 290 ASP A C 1
ATOM 2161 O O . ASP A 1 290 ? 18.069 3.921 -14.369 1.00 83.31 290 ASP A O 1
ATOM 2165 N N . GLY A 1 291 ? 16.493 2.344 -14.317 1.00 86.00 291 GLY A N 1
ATOM 2166 C CA . GLY A 1 291 ? 17.431 1.226 -14.219 1.00 86.00 291 GLY A CA 1
ATOM 2167 C C . GLY A 1 291 ? 18.344 1.035 -15.446 1.00 86.00 291 GLY A C 1
ATOM 2168 O O . GLY A 1 291 ? 17.995 1.449 -16.562 1.00 86.00 291 GLY A O 1
ATOM 2169 N N . PRO A 1 292 ? 19.490 0.347 -15.266 1.00 91.56 292 PRO A N 1
ATOM 2170 C CA . PRO A 1 292 ? 20.431 0.050 -16.341 1.00 91.56 292 PRO A CA 1
ATOM 2171 C C . PRO A 1 292 ? 19.851 -0.934 -17.366 1.00 91.56 292 PRO A C 1
ATOM 2173 O O . PRO A 1 292 ? 18.910 -1.681 -17.091 1.00 91.56 292 PRO A O 1
ATOM 2176 N N . CYS A 1 293 ? 20.458 -0.988 -18.553 1.00 94.75 293 CYS A N 1
ATOM 2177 C CA . CYS A 1 293 ? 20.155 -2.036 -19.526 1.00 94.75 293 CYS A CA 1
ATOM 2178 C C . CYS A 1 293 ? 20.589 -3.412 -19.000 1.00 94.75 293 CYS A C 1
ATOM 2180 O O . CYS A 1 293 ? 21.653 -3.566 -18.399 1.00 94.75 293 CYS A O 1
ATOM 2182 N N . THR A 1 294 ? 19.773 -4.428 -19.263 1.00 95.56 294 THR A N 1
ATOM 2183 C CA . THR A 1 294 ? 20.041 -5.816 -18.880 1.00 95.56 294 THR A CA 1
ATOM 2184 C C . THR A 1 294 ? 20.974 -6.472 -19.901 1.00 95.56 294 THR A C 1
ATOM 2186 O O . THR A 1 294 ? 20.703 -6.382 -21.101 1.00 95.56 294 THR A O 1
ATOM 2189 N N . PRO A 1 295 ? 22.064 -7.139 -19.481 1.00 96.62 295 PRO A N 1
ATOM 2190 C CA . PRO A 1 295 ? 22.922 -7.890 -20.392 1.00 96.62 295 PRO A CA 1
ATOM 2191 C C . PRO A 1 295 ? 22.188 -9.052 -21.065 1.00 96.62 295 PRO A C 1
ATOM 2193 O O . PRO A 1 295 ? 21.354 -9.719 -20.453 1.00 96.62 295 PRO A O 1
ATOM 2196 N N . CYS A 1 296 ? 22.546 -9.342 -22.313 1.00 96.50 296 CYS A N 1
ATOM 2197 C CA . CYS A 1 296 ? 22.131 -10.575 -22.968 1.00 96.50 296 CYS A CA 1
ATOM 2198 C C . CYS A 1 296 ? 22.647 -11.819 -22.217 1.00 96.50 296 CYS A C 1
ATOM 2200 O O . CYS A 1 296 ? 23.704 -11.764 -21.579 1.00 96.50 296 CYS A O 1
ATOM 2202 N N . PRO A 1 297 ? 21.951 -12.966 -22.336 1.00 96.00 297 PRO A N 1
ATOM 2203 C CA . PRO A 1 297 ? 22.448 -14.250 -21.850 1.00 96.00 297 PRO A CA 1
ATOM 2204 C C . PRO A 1 297 ? 23.856 -14.576 -22.356 1.00 96.00 297 PRO A C 1
ATOM 2206 O O . PRO A 1 297 ? 24.281 -14.112 -23.419 1.00 96.00 297 PRO A O 1
ATOM 2209 N N . THR A 1 298 ? 24.569 -15.427 -21.623 1.00 94.38 298 THR A N 1
ATOM 2210 C CA . THR A 1 298 ? 25.932 -15.846 -21.968 1.00 94.38 298 THR A CA 1
ATOM 2211 C C . THR A 1 298 ? 26.018 -16.353 -23.415 1.00 94.38 298 THR A C 1
ATOM 2213 O O . THR A 1 298 ? 25.134 -17.065 -23.883 1.00 94.38 298 THR A O 1
ATOM 2216 N N . HIS A 1 299 ? 27.086 -15.976 -24.128 1.00 92.62 299 HIS A N 1
ATOM 2217 C CA . HIS A 1 299 ? 27.311 -16.295 -25.549 1.00 92.62 299 HIS A CA 1
ATOM 2218 C C . HIS A 1 299 ? 26.230 -15.786 -26.518 1.00 92.62 299 HIS A C 1
ATOM 2220 O O . HIS A 1 299 ? 26.100 -16.298 -27.630 1.00 92.62 299 HIS A O 1
ATOM 2226 N N . SER A 1 300 ? 25.485 -14.747 -26.139 1.00 95.62 300 SER A N 1
ATOM 2227 C CA . SER A 1 300 ? 24.535 -14.075 -27.024 1.00 95.62 300 SER A CA 1
ATOM 2228 C C . SER A 1 300 ? 24.711 -12.558 -27.010 1.00 95.62 300 SER A C 1
ATOM 2230 O O . SER A 1 300 ? 25.296 -11.988 -26.089 1.00 95.62 300 SER A O 1
ATOM 2232 N N . ARG A 1 301 ? 24.242 -11.895 -28.067 1.00 96.12 301 ARG A N 1
ATOM 2233 C CA . ARG A 1 301 ? 24.336 -10.442 -28.244 1.00 96.12 301 ARG A CA 1
ATOM 2234 C C . ARG A 1 301 ? 23.203 -9.947 -29.146 1.00 96.12 301 ARG A C 1
ATOM 2236 O O . ARG A 1 301 ? 22.771 -10.660 -30.048 1.00 96.12 301 ARG A O 1
ATOM 2243 N N . THR A 1 302 ? 22.733 -8.722 -28.920 1.00 96.19 302 THR A N 1
ATOM 2244 C CA . THR A 1 302 ? 21.808 -8.043 -29.840 1.00 96.19 302 THR A CA 1
ATOM 2245 C C . THR A 1 302 ? 22.532 -7.591 -31.114 1.00 96.19 302 THR A C 1
ATOM 2247 O O . THR A 1 302 ? 23.750 -7.419 -31.130 1.00 96.19 302 THR A O 1
ATOM 2250 N N . SER A 1 303 ? 21.824 -7.414 -32.227 1.00 93.06 303 SER A N 1
ATOM 2251 C CA . SER A 1 303 ? 22.440 -6.927 -33.476 1.00 93.06 303 SER A CA 1
ATOM 2252 C C . SER A 1 303 ? 22.525 -5.402 -33.557 1.00 93.06 303 SER A C 1
ATOM 2254 O O . SER A 1 303 ? 23.334 -4.876 -34.318 1.00 93.06 303 SER A O 1
ATOM 2256 N N . SER A 1 304 ? 21.712 -4.697 -32.772 1.00 94.06 304 SER A N 1
ATOM 2257 C CA . SER A 1 304 ? 21.583 -3.241 -32.771 1.00 94.06 304 SER A CA 1
ATOM 2258 C C . SER A 1 304 ? 21.600 -2.682 -31.351 1.00 94.06 304 SER A C 1
ATOM 2260 O O . SER A 1 304 ? 21.426 -3.406 -30.368 1.00 94.06 304 SER A O 1
ATOM 2262 N N . VAL A 1 305 ? 21.849 -1.377 -31.261 1.00 95.50 305 VAL A N 1
ATOM 2263 C CA . VAL A 1 305 ? 21.557 -0.591 -30.058 1.00 95.50 305 VAL A CA 1
ATOM 2264 C C . VAL A 1 305 ? 20.040 -0.489 -29.855 1.00 95.50 305 VAL A C 1
ATOM 2266 O O . VAL A 1 305 ? 19.270 -0.816 -30.764 1.00 95.50 305 VAL A O 1
ATOM 2269 N N . ARG A 1 306 ? 19.613 -0.032 -28.672 1.00 95.19 306 ARG A N 1
ATOM 2270 C CA . ARG A 1 306 ? 18.205 0.196 -28.303 1.00 95.19 306 ARG A CA 1
ATOM 2271 C C . ARG A 1 306 ? 17.331 -1.065 -28.384 1.00 95.19 306 ARG A C 1
ATOM 2273 O O . ARG A 1 306 ? 16.162 -1.002 -28.755 1.00 95.19 306 ARG A O 1
ATOM 2280 N N . SER A 1 307 ? 17.878 -2.226 -28.033 1.00 96.12 307 SER A N 1
ATOM 2281 C CA . SER A 1 307 ? 17.068 -3.445 -27.986 1.00 96.12 307 SER A CA 1
ATOM 2282 C C . SER A 1 307 ? 16.035 -3.404 -26.863 1.00 96.12 307 SER A C 1
ATOM 2284 O O . SER A 1 307 ? 16.329 -3.020 -25.726 1.00 96.12 307 SER A O 1
ATOM 2286 N N . LEU A 1 308 ? 14.819 -3.829 -27.191 1.00 94.75 308 LEU A N 1
ATOM 2287 C CA . LEU A 1 308 ? 13.637 -3.746 -26.336 1.00 94.75 308 LEU A CA 1
ATOM 2288 C C . LEU A 1 308 ? 13.349 -5.062 -25.616 1.00 94.75 308 LEU A C 1
ATOM 2290 O O . LEU A 1 308 ? 12.489 -5.109 -24.746 1.00 94.75 308 LEU A O 1
ATOM 2294 N N . SER A 1 309 ? 14.023 -6.158 -25.961 1.00 94.81 309 SER A N 1
ATOM 2295 C CA . SER A 1 309 ? 13.765 -7.444 -25.315 1.00 94.81 309 SER A CA 1
ATOM 2296 C C . SER A 1 309 ? 14.933 -8.419 -25.376 1.00 94.81 309 SER A C 1
ATOM 2298 O O . SER A 1 309 ? 15.770 -8.372 -26.275 1.00 94.81 309 SER A O 1
ATOM 2300 N N . GLN A 1 310 ? 14.919 -9.390 -24.458 1.00 94.06 310 GLN A N 1
ATOM 2301 C CA . GLN A 1 310 ? 15.851 -10.519 -24.466 1.00 94.06 310 GLN A CA 1
ATOM 2302 C C . GLN A 1 310 ? 15.768 -11.336 -25.764 1.00 94.06 310 GLN A C 1
ATOM 2304 O O . GLN A 1 310 ? 16.751 -11.941 -26.175 1.00 94.06 310 GLN A O 1
ATOM 2309 N N . SER A 1 311 ? 14.605 -11.354 -26.426 1.00 94.50 311 SER A N 1
ATOM 2310 C CA . SER A 1 311 ? 14.395 -12.117 -27.663 1.00 94.50 311 SER A CA 1
ATOM 2311 C C . SER A 1 311 ? 15.237 -11.616 -28.846 1.00 94.50 311 SER A C 1
ATOM 2313 O O . SER A 1 311 ? 15.444 -12.340 -29.821 1.00 94.50 311 SER A O 1
ATOM 2315 N N . GLU A 1 312 ? 15.769 -10.396 -28.747 1.00 95.62 312 GLU A N 1
ATOM 2316 C CA . GLU A 1 312 ? 16.693 -9.819 -29.724 1.00 95.62 312 GLU A CA 1
ATOM 2317 C C . GLU A 1 312 ? 18.143 -10.278 -29.517 1.00 95.62 312 GLU A C 1
ATOM 2319 O O . GLU A 1 312 ? 18.981 -10.077 -30.398 1.00 95.62 312 GLU A O 1
ATOM 2324 N N . CYS A 1 313 ? 18.455 -10.924 -28.389 1.00 95.56 313 CYS A N 1
ATOM 2325 C CA . CYS A 1 313 ? 19.753 -11.541 -28.153 1.00 95.56 313 CYS A CA 1
ATOM 2326 C C . CYS A 1 313 ? 19.888 -12.805 -29.013 1.00 95.56 313 CYS A C 1
ATOM 2328 O O . CYS A 1 313 ? 19.150 -13.779 -28.851 1.00 95.56 313 CYS A O 1
ATOM 2330 N N . ARG A 1 314 ? 20.853 -12.809 -29.933 1.00 96.00 314 ARG A N 1
ATOM 2331 C CA . ARG A 1 314 ? 21.167 -13.955 -30.796 1.00 96.00 314 ARG A CA 1
ATOM 2332 C C . ARG A 1 314 ? 22.457 -14.615 -30.338 1.00 96.00 314 ARG A C 1
ATOM 2334 O O . ARG A 1 314 ? 23.400 -13.919 -29.964 1.00 96.00 314 ARG A O 1
ATOM 2341 N N . CYS A 1 315 ? 22.496 -15.946 -30.366 1.00 93.88 315 CYS A N 1
ATOM 2342 C CA . CYS A 1 315 ? 23.712 -16.696 -30.069 1.00 93.88 315 CYS A CA 1
ATOM 2343 C C . CYS A 1 315 ? 24.823 -16.299 -31.043 1.00 93.88 315 CYS A C 1
ATOM 2345 O O . CYS A 1 315 ? 24.593 -16.172 -32.247 1.00 93.88 315 CYS A O 1
ATOM 2347 N N . LEU A 1 316 ? 26.022 -16.099 -30.511 1.00 90.38 316 LEU A N 1
ATOM 2348 C CA . LEU A 1 316 ? 27.211 -15.897 -31.322 1.00 90.38 316 LEU A CA 1
ATOM 2349 C C . LEU A 1 316 ? 27.585 -17.234 -31.968 1.00 90.38 316 LEU A C 1
ATOM 2351 O O . LEU A 1 316 ? 27.598 -18.259 -31.288 1.00 90.38 316 LEU A O 1
ATOM 2355 N N . ASN A 1 317 ? 27.875 -17.227 -33.270 1.00 82.44 317 ASN A N 1
ATOM 2356 C CA . ASN A 1 317 ? 28.388 -18.418 -33.943 1.00 82.44 317 ASN A CA 1
ATOM 2357 C C . ASN A 1 317 ? 29.750 -18.782 -33.337 1.00 82.44 317 ASN A C 1
ATOM 2359 O O . ASN A 1 317 ? 30.637 -17.926 -33.270 1.00 82.44 317 ASN A O 1
ATOM 2363 N N . GLY A 1 318 ? 29.869 -20.030 -32.889 1.00 65.00 318 GLY A N 1
ATOM 2364 C CA . GLY A 1 318 ? 31.096 -20.648 -32.388 1.00 65.00 318 GLY A CA 1
ATOM 2365 C C . GLY A 1 318 ? 31.570 -21.747 -33.318 1.00 65.00 318 GLY A C 1
ATOM 2366 O O . GLY A 1 318 ? 30.700 -22.368 -33.971 1.00 65.00 318 GLY A O 1
#

InterPro domains:
  IPR000742 EGF-like domain [PS01186] (263-276)
  IPR002035 von Willebrand factor, type A [PF00092] (49-219)
  IPR002035 von Willebrand factor, type A [PS50234] (48-227)
  IPR002035 von Willebrand factor, type A [SM00327] (46-228)
  IPR011641 Tyrosine-protein kinase ephrin type A/B receptor-like [PF07699] (274-313)
  IPR036465 von Willebrand factor A-like domain superfamily [G3DSA:3.40.50.410] (39-232)
  IPR036465 von Willebrand factor A-like domain superfamily [SSF53300] (41-225)
  IPR050525 Extracellular Matrix Assembly and Organization [PTHR24020] (48-270)

Organism: Strongylocentrotus purpuratus (NCBI:txid7668)

pLDDT: mean 88.28, std 16.19, range [26.8, 98.81]

Radius of gyration: 23.14 Å; chains: 1; bounding box: 55×56×70 Å